Protein AF-A0A7R9Q0H5-F1 (afdb_monomer_lite)

InterPro domains:
  IPR011013 Galactose mutarotase-like domain superfamily [SSF74650] (75-200)

Sequence (212 aa):
MCCENEKCCFDKRAAPEQIQCFYGLVGSGDKNKMPHYTVKQVDKVTATLKPAIASMPRYLQKPDPKADPKDGPIIFPELDLQITYFKNEYFVIEIKPTKDNETEDYQIPTGLKKFDKNETIHSSSKPSDAEITLVSTTKANCKDCFMLSVKRRNGSQIIFNTGDFTPFLYSRGLIEITTLLPNEYIYGLGQSPSRSFKHNMSYPEVCQYLYT

pLDDT: mean 74.12, std 16.89, range [34.75, 95.0]

Organism: NCBI:txid1979941

Foldseek 3Di:
DVQVQFLWAADPPDDPQDDRTGFDFCPPVSNQRAWWWFWDAPDPFKIKTATPLSRGTPLANDDPVPDDLVNGWYAAGMKIWGWADLDLADIDIDIGHPDPVDDPDPDPPPPPCPVVVVRDRPPVDDDHQWDWDFFDPPNPPHRRTGWTWIFRVPPGHTAWTQDNTHHAGDTRVDGDTDTDGSDQFDADDDDDPDPDRGDDPPGPDDPDPPPD

Radius of gyration: 19.26 Å; chains: 1; bounding box: 41×46×52 Å

Structure (mmCIF, N/CA/C/O backbone):
data_AF-A0A7R9Q0H5-F1
#
_entry.id   AF-A0A7R9Q0H5-F1
#
loop_
_atom_site.group_PDB
_atom_site.id
_atom_site.type_symbol
_atom_site.label_atom_id
_atom_site.label_alt_id
_atom_site.label_comp_id
_atom_site.label_asym_id
_atom_site.label_entity_id
_atom_site.label_seq_id
_atom_site.pdbx_PDB_ins_code
_atom_site.Cartn_x
_atom_site.Cartn_y
_atom_site.Cartn_z
_atom_site.occupancy
_atom_site.B_iso_or_equiv
_atom_site.auth_seq_id
_atom_site.auth_comp_id
_atom_site.auth_asym_id
_atom_site.auth_atom_id
_atom_site.pdbx_PDB_model_num
ATOM 1 N N . MET A 1 1 ? 15.369 -5.324 -24.041 1.00 47.12 1 MET A N 1
ATOM 2 C CA . MET A 1 1 ? 15.030 -5.963 -22.748 1.00 47.12 1 MET A CA 1
ATOM 3 C C . MET A 1 1 ? 14.976 -4.891 -21.667 1.00 47.12 1 MET A C 1
ATOM 5 O O . MET A 1 1 ? 16.000 -4.580 -21.078 1.00 47.12 1 MET A O 1
ATOM 9 N N . CYS A 1 2 ? 13.810 -4.275 -21.447 1.00 59.94 2 CYS A N 1
ATOM 10 C CA . CYS A 1 2 ? 13.640 -3.261 -20.394 1.00 59.94 2 CYS A CA 1
ATOM 11 C C . CYS A 1 2 ? 13.422 -3.893 -19.006 1.00 59.94 2 CYS A C 1
ATOM 13 O O . CYS A 1 2 ? 13.811 -3.312 -18.005 1.00 59.94 2 CYS A O 1
ATOM 15 N N . CYS A 1 3 ? 12.879 -5.117 -18.952 1.00 69.69 3 CYS A N 1
ATOM 16 C CA . CYS A 1 3 ? 12.482 -5.773 -17.704 1.00 69.69 3 CYS A CA 1
ATOM 17 C C . CYS A 1 3 ? 13.648 -6.101 -16.754 1.00 69.69 3 CYS A C 1
ATOM 19 O O . CYS A 1 3 ? 13.636 -5.727 -15.584 1.00 69.69 3 CYS A O 1
ATOM 21 N N . GLU A 1 4 ? 14.690 -6.767 -17.259 1.00 62.38 4 GLU A N 1
ATOM 22 C CA . GLU A 1 4 ? 15.811 -7.228 -16.424 1.00 62.38 4 GLU A CA 1
ATOM 23 C C . GLU A 1 4 ? 16.653 -6.072 -15.856 1.00 62.38 4 GLU A C 1
ATOM 25 O O . GLU A 1 4 ? 17.309 -6.218 -14.824 1.00 62.38 4 GLU A O 1
ATOM 30 N N . ASN A 1 5 ? 16.605 -4.897 -16.493 1.00 62.91 5 ASN A N 1
ATOM 31 C CA . ASN A 1 5 ? 17.355 -3.718 -16.065 1.00 62.91 5 ASN A CA 1
ATOM 32 C C . ASN A 1 5 ? 16.747 -3.014 -14.842 1.00 62.91 5 ASN A C 1
ATOM 34 O O . ASN A 1 5 ? 17.473 -2.299 -14.149 1.00 62.91 5 ASN A O 1
ATOM 38 N N . GLU A 1 6 ? 15.469 -3.257 -14.536 1.00 67.62 6 GLU A N 1
ATOM 39 C CA . GLU A 1 6 ? 14.710 -2.533 -13.504 1.00 67.62 6 GLU A CA 1
ATOM 40 C C . GLU A 1 6 ? 14.445 -3.343 -12.233 1.00 67.62 6 GLU A C 1
ATOM 42 O O . GLU A 1 6 ? 13.561 -3.016 -11.448 1.00 67.62 6 GLU A O 1
ATOM 47 N N . LYS A 1 7 ? 15.240 -4.396 -12.003 1.00 70.38 7 LYS A N 1
ATOM 48 C CA . LYS A 1 7 ? 15.049 -5.355 -10.897 1.00 70.38 7 LYS A CA 1
ATOM 49 C C . LYS A 1 7 ? 13.696 -6.075 -10.939 1.00 70.38 7 LYS A C 1
ATOM 51 O O . LYS A 1 7 ? 13.283 -6.659 -9.944 1.00 70.38 7 LYS A O 1
ATOM 56 N N . CYS A 1 8 ? 13.051 -6.109 -12.099 1.00 76.44 8 CYS A N 1
ATOM 57 C CA . CYS A 1 8 ? 11.875 -6.929 -12.334 1.00 76.44 8 CYS A CA 1
ATOM 58 C C . CYS A 1 8 ? 12.271 -8.353 -12.758 1.00 76.44 8 CYS A C 1
ATOM 60 O O . CYS A 1 8 ? 13.385 -8.616 -13.224 1.00 76.44 8 CYS A O 1
ATOM 62 N N . CYS A 1 9 ? 11.337 -9.278 -12.585 1.00 78.50 9 CYS A N 1
ATOM 63 C CA . CYS A 1 9 ? 11.389 -10.640 -13.090 1.00 78.50 9 CYS A CA 1
ATOM 64 C C . CYS A 1 9 ? 10.694 -10.708 -14.454 1.00 78.50 9 CYS A C 1
ATOM 66 O O . CYS A 1 9 ? 9.676 -10.051 -14.665 1.00 78.50 9 CYS A O 1
ATOM 68 N N . PHE A 1 10 ? 11.240 -11.521 -15.362 1.00 82.94 10 PHE A N 1
ATOM 69 C CA . PHE A 1 10 ? 10.683 -11.749 -16.694 1.00 82.94 10 PHE A CA 1
ATOM 70 C C . PHE A 1 10 ? 10.222 -13.203 -16.842 1.00 82.94 10 PHE A C 1
ATOM 72 O O . PHE A 1 10 ? 11.039 -14.117 -16.703 1.00 82.94 10 PHE A O 1
ATOM 79 N N . ASP A 1 11 ? 8.941 -13.428 -17.145 1.00 83.69 11 ASP A N 1
ATOM 80 C CA . ASP A 1 11 ? 8.418 -14.761 -17.460 1.00 83.69 11 ASP A CA 1
ATOM 81 C C . ASP A 1 11 ? 8.341 -14.975 -18.973 1.00 83.69 11 ASP A C 1
ATOM 83 O O . ASP A 1 11 ? 7.460 -14.467 -19.663 1.00 83.69 11 ASP A O 1
ATOM 87 N N . LYS A 1 12 ? 9.267 -15.789 -19.488 1.00 84.81 12 LYS A N 1
ATOM 88 C CA . LYS A 1 12 ? 9.338 -16.166 -20.909 1.00 84.81 12 LYS A CA 1
ATOM 89 C C . LYS A 1 12 ? 8.178 -17.056 -21.367 1.00 84.81 12 LYS A C 1
ATOM 91 O O . LYS A 1 12 ? 8.028 -17.260 -22.568 1.00 84.81 12 LYS A O 1
ATOM 96 N N . ARG A 1 13 ? 7.420 -17.641 -20.435 1.00 87.88 13 ARG A N 1
ATOM 97 C CA . ARG A 1 13 ? 6.305 -18.558 -20.722 1.00 87.88 13 ARG A CA 1
ATOM 98 C C . ARG A 1 13 ? 4.947 -17.863 -20.684 1.00 87.88 13 ARG A C 1
ATOM 100 O O . ARG A 1 13 ? 3.962 -18.487 -21.065 1.00 87.88 13 ARG A O 1
ATOM 107 N N . ALA A 1 14 ? 4.895 -16.616 -20.217 1.00 83.75 14 ALA A N 1
ATOM 108 C CA . ALA A 1 14 ? 3.666 -15.845 -20.145 1.00 83.75 14 ALA A CA 1
ATOM 109 C C . ALA A 1 14 ? 3.125 -15.558 -21.554 1.00 83.75 14 ALA A C 1
ATOM 111 O O . ALA A 1 14 ? 3.862 -15.106 -22.441 1.00 83.75 14 ALA A O 1
ATOM 112 N N . ALA A 1 15 ? 1.833 -15.823 -21.748 1.00 84.62 15 ALA A N 1
ATOM 113 C CA . ALA A 1 15 ? 1.128 -15.514 -22.986 1.00 84.62 15 ALA A CA 1
ATOM 114 C C . ALA A 1 15 ? 1.110 -13.988 -23.249 1.00 84.62 15 ALA A C 1
ATOM 116 O O . ALA A 1 15 ? 1.315 -13.215 -22.310 1.00 84.62 15 ALA A O 1
ATOM 117 N N . PRO A 1 16 ? 0.887 -13.523 -24.494 1.00 79.31 16 PRO A N 1
ATOM 118 C CA . PRO A 1 16 ? 0.922 -12.092 -24.831 1.00 79.31 16 PRO A CA 1
ATOM 119 C C . PRO A 1 16 ? -0.011 -11.204 -23.991 1.00 79.31 16 PRO A C 1
ATOM 121 O O . PRO A 1 16 ? 0.298 -10.041 -23.748 1.00 79.31 16 PRO A O 1
ATOM 124 N N . GLU A 1 17 ? -1.142 -11.746 -23.547 1.00 77.50 17 GLU A N 1
ATOM 125 C CA . GLU A 1 17 ? -2.140 -11.087 -22.699 1.00 77.50 17 GLU A CA 1
ATOM 126 C C . GLU A 1 17 ? -1.798 -11.096 -21.199 1.00 77.50 17 GLU A C 1
ATOM 128 O O . GLU A 1 17 ? -2.471 -10.442 -20.401 1.00 77.50 17 GLU A O 1
ATOM 133 N N . GLN A 1 18 ? -0.769 -11.844 -20.799 1.00 81.44 18 GLN A N 1
ATOM 134 C CA . GLN A 1 18 ? -0.317 -11.947 -19.416 1.00 81.44 18 GLN A CA 1
ATOM 135 C C . GLN A 1 18 ? 0.827 -10.968 -19.139 1.00 81.44 18 GLN A C 1
ATOM 137 O O . GLN A 1 18 ? 1.610 -10.603 -20.015 1.00 81.44 18 GLN A O 1
ATOM 142 N N . ILE A 1 19 ? 0.960 -10.563 -17.876 1.00 81.25 19 ILE A N 1
ATOM 143 C CA . ILE A 1 19 ? 2.063 -9.707 -17.439 1.00 81.25 19 ILE A CA 1
ATOM 144 C C . ILE A 1 19 ? 3.371 -10.500 -17.537 1.00 81.25 19 ILE A C 1
ATOM 146 O O . ILE A 1 19 ? 3.642 -11.385 -16.731 1.00 81.25 19 ILE A O 1
ATOM 150 N N . GLN A 1 20 ? 4.203 -10.156 -18.520 1.00 84.31 20 GLN A N 1
ATOM 151 C CA . GLN A 1 20 ? 5.495 -10.815 -18.733 1.00 84.31 20 GLN A CA 1
ATOM 152 C C . GLN A 1 20 ? 6.606 -10.246 -17.842 1.00 84.31 20 GLN A C 1
ATOM 154 O O . GLN A 1 20 ? 7.589 -10.933 -17.577 1.00 84.31 20 GLN A O 1
ATOM 159 N N . CYS A 1 21 ? 6.474 -8.994 -17.392 1.00 83.31 21 CYS A N 1
ATOM 160 C CA . CYS A 1 21 ? 7.444 -8.313 -16.540 1.00 83.31 21 CYS A CA 1
ATOM 161 C C . CYS A 1 21 ? 6.786 -7.839 -15.244 1.00 83.31 21 CYS A C 1
ATOM 163 O O . CYS A 1 21 ? 5.851 -7.045 -15.294 1.00 83.31 21 CYS A O 1
ATOM 165 N N . PHE A 1 22 ? 7.274 -8.304 -14.098 1.00 80.88 22 PHE A N 1
ATOM 166 C CA . PHE A 1 22 ? 6.650 -8.054 -12.795 1.00 80.88 22 PHE A CA 1
ATOM 167 C C . PHE A 1 22 ? 7.699 -7.915 -11.688 1.00 80.88 22 PHE A C 1
ATOM 169 O O . PHE A 1 22 ? 8.840 -8.353 -11.835 1.00 80.88 22 PHE A O 1
ATOM 176 N N . TYR A 1 23 ? 7.327 -7.312 -10.560 1.00 78.75 23 TYR A N 1
ATOM 177 C CA . TYR A 1 23 ? 8.217 -7.209 -9.403 1.00 78.75 23 TYR A CA 1
ATOM 178 C C . TYR A 1 23 ? 8.546 -8.588 -8.821 1.00 78.75 23 TYR A C 1
ATOM 180 O O . TYR A 1 23 ? 7.670 -9.436 -8.665 1.00 78.75 23 TYR A O 1
ATOM 188 N N . GLY A 1 24 ? 9.814 -8.823 -8.477 1.00 69.12 24 GLY A N 1
ATOM 189 C CA . GLY A 1 24 ? 10.231 -10.099 -7.895 1.00 69.12 24 GLY A CA 1
ATOM 190 C C . GLY A 1 24 ? 9.654 -10.314 -6.494 1.00 69.12 24 GLY A C 1
ATOM 191 O O . GLY A 1 24 ? 9.769 -9.442 -5.637 1.00 69.12 24 GLY A O 1
ATOM 192 N N . LEU A 1 25 ? 9.074 -11.490 -6.237 1.00 63.47 25 LEU A N 1
ATOM 193 C CA . LEU A 1 25 ? 8.492 -11.833 -4.934 1.00 63.47 25 LEU A CA 1
ATOM 194 C C . LEU A 1 25 ? 9.593 -12.141 -3.898 1.00 63.47 25 LEU A C 1
ATOM 196 O O . LEU A 1 25 ? 10.560 -12.859 -4.173 1.00 63.47 25 LEU A O 1
ATOM 200 N N . VAL A 1 26 ? 9.431 -11.641 -2.670 1.00 51.47 26 VAL A N 1
ATOM 201 C CA . VAL A 1 26 ? 10.357 -11.889 -1.552 1.00 51.47 26 VAL A CA 1
ATOM 202 C C . VAL A 1 26 ? 10.308 -13.367 -1.135 1.00 51.47 26 VAL A C 1
ATOM 204 O O . VAL A 1 26 ? 9.350 -13.801 -0.516 1.00 51.47 26 VAL A O 1
ATOM 207 N N . GLY A 1 27 ? 11.349 -14.153 -1.428 1.00 51.94 27 GLY A N 1
ATOM 208 C CA . GLY A 1 27 ? 11.453 -15.555 -0.974 1.00 51.94 27 GLY A CA 1
ATOM 209 C C . GLY A 1 27 ? 11.862 -16.565 -2.048 1.00 51.94 27 GLY A C 1
ATOM 210 O O . GLY A 1 27 ? 12.319 -17.651 -1.709 1.00 51.94 27 GLY A O 1
ATOM 211 N N . SER A 1 28 ? 11.825 -16.189 -3.329 1.00 51.16 28 SER A N 1
ATOM 212 C CA . SER A 1 28 ? 12.200 -17.052 -4.467 1.00 51.16 28 SER A CA 1
ATOM 213 C C . SER A 1 28 ? 13.722 -17.284 -4.631 1.00 51.16 28 SER A C 1
ATOM 215 O O . SER A 1 28 ? 14.194 -17.574 -5.726 1.00 51.16 28 SER A O 1
ATOM 217 N N . GLY A 1 29 ? 14.540 -17.081 -3.591 1.00 49.47 29 GLY A N 1
ATOM 218 C CA . GLY A 1 29 ? 16.012 -17.096 -3.698 1.00 49.47 29 GLY A CA 1
ATOM 219 C C . GLY A 1 29 ? 16.617 -15.858 -4.387 1.00 49.47 29 GLY A C 1
ATOM 220 O O . GLY A 1 29 ? 17.783 -15.543 -4.164 1.00 49.47 29 GLY A O 1
ATOM 221 N N . ASP A 1 30 ? 15.802 -15.087 -5.107 1.00 53.00 30 ASP A N 1
ATOM 222 C CA . ASP A 1 30 ? 16.124 -13.796 -5.719 1.00 53.00 30 ASP A CA 1
ATOM 223 C C . ASP A 1 30 ? 15.932 -12.648 -4.703 1.00 53.00 30 ASP A C 1
ATOM 225 O O . ASP A 1 30 ? 15.059 -11.788 -4.802 1.00 53.00 30 ASP A O 1
ATOM 229 N N . LYS A 1 31 ? 16.736 -12.686 -3.635 1.00 47.56 31 LYS A N 1
ATOM 230 C CA . LYS A 1 31 ? 16.540 -11.958 -2.363 1.00 47.56 31 LYS A CA 1
ATOM 231 C C . LYS A 1 31 ? 16.590 -10.414 -2.428 1.00 47.56 31 LYS A C 1
ATOM 233 O O . LYS A 1 31 ? 16.460 -9.786 -1.385 1.00 47.56 31 LYS A O 1
ATOM 238 N N . ASN A 1 32 ? 16.752 -9.796 -3.602 1.00 51.75 32 ASN A N 1
ATOM 239 C CA . ASN A 1 32 ? 17.161 -8.384 -3.739 1.00 51.75 32 ASN A CA 1
ATOM 240 C C . ASN A 1 32 ? 16.251 -7.478 -4.597 1.00 51.75 32 ASN A C 1
ATOM 242 O O . ASN A 1 32 ? 16.693 -6.406 -5.011 1.00 51.75 32 ASN A O 1
ATOM 246 N N . LYS A 1 33 ? 15.017 -7.882 -4.923 1.00 61.00 33 LYS A N 1
ATOM 247 C CA . LYS A 1 33 ? 14.348 -7.336 -6.123 1.00 61.00 33 LYS A CA 1
ATOM 248 C C . LYS A 1 33 ? 12.992 -6.646 -5.942 1.00 61.00 33 LYS A C 1
ATOM 250 O O . LYS A 1 33 ? 12.527 -6.050 -6.905 1.00 61.00 33 LYS A O 1
ATOM 255 N N . MET A 1 34 ? 12.374 -6.656 -4.757 1.00 75.19 34 MET A N 1
ATOM 256 C CA . MET A 1 34 ? 11.130 -5.898 -4.559 1.00 75.19 34 MET A CA 1
ATOM 257 C C . MET A 1 34 ? 11.399 -4.522 -3.940 1.00 75.19 34 MET A C 1
ATOM 259 O O . MET A 1 34 ? 11.956 -4.466 -2.834 1.00 75.19 34 MET A O 1
ATOM 263 N N . PRO A 1 35 ? 10.969 -3.429 -4.594 1.00 82.44 35 PRO A N 1
ATOM 264 C CA . PRO A 1 35 ? 10.956 -2.104 -3.994 1.00 82.44 35 PRO A CA 1
ATOM 265 C C . PRO A 1 35 ? 10.143 -2.122 -2.702 1.00 82.44 35 PRO A C 1
ATOM 267 O O . PRO A 1 35 ? 9.008 -2.603 -2.677 1.00 82.44 35 PRO A O 1
ATOM 270 N N . HIS A 1 36 ? 10.729 -1.633 -1.615 1.00 85.69 36 HIS A N 1
ATOM 271 C CA . HIS A 1 36 ? 10.047 -1.600 -0.329 1.00 85.69 36 HIS A CA 1
ATOM 272 C C . HIS A 1 36 ? 10.461 -0.402 0.515 1.00 85.69 36 HIS A C 1
ATOM 274 O O . HIS A 1 36 ? 11.528 0.193 0.342 1.00 85.69 36 HIS A O 1
ATOM 280 N N . TYR A 1 37 ? 9.596 -0.096 1.473 1.00 90.62 37 TYR A N 1
ATOM 281 C CA . TYR A 1 37 ? 9.845 0.870 2.526 1.00 90.62 37 TYR A CA 1
ATOM 282 C C . TYR A 1 37 ? 10.022 0.125 3.844 1.00 90.62 37 TYR A C 1
ATOM 284 O O . TYR A 1 37 ? 9.409 -0.923 4.045 1.00 90.62 37 TYR A O 1
ATOM 292 N N . THR A 1 38 ? 10.846 0.653 4.739 1.00 90.19 38 THR A N 1
ATOM 293 C CA . THR A 1 38 ? 10.888 0.237 6.140 1.00 90.19 38 THR A CA 1
ATOM 294 C C . THR A 1 38 ? 10.025 1.164 6.982 1.00 90.19 38 THR A C 1
ATOM 296 O O . THR A 1 38 ? 9.891 2.350 6.676 1.00 90.19 38 THR A O 1
ATOM 299 N N . VAL A 1 39 ? 9.421 0.619 8.032 1.00 91.88 39 VAL A N 1
ATOM 300 C CA . VAL A 1 39 ? 8.499 1.317 8.927 1.00 91.88 39 VAL A CA 1
ATOM 301 C C . VAL A 1 39 ? 9.174 1.540 10.261 1.00 91.88 39 VAL A C 1
ATOM 303 O O . VAL A 1 39 ? 9.601 0.598 10.925 1.00 91.88 39 VAL A O 1
ATOM 306 N N . LYS A 1 40 ? 9.197 2.793 10.696 1.00 92.69 40 LYS A N 1
ATOM 307 C CA . LYS A 1 40 ? 9.467 3.154 12.081 1.00 92.69 40 LYS A CA 1
ATOM 308 C C . LYS A 1 40 ? 8.172 3.668 12.692 1.00 92.69 40 LYS A C 1
ATOM 310 O O . LYS A 1 40 ? 7.809 4.826 12.503 1.00 92.69 40 LYS A O 1
ATOM 315 N N . GLN A 1 41 ? 7.462 2.792 13.392 1.00 85.31 41 GLN A N 1
ATOM 316 C CA . GLN A 1 41 ? 6.228 3.165 14.072 1.00 85.31 41 GLN A CA 1
ATOM 317 C C . GLN A 1 41 ? 6.550 4.068 15.270 1.00 85.31 41 GLN A C 1
ATOM 319 O O . GLN A 1 41 ? 7.404 3.730 16.091 1.00 85.31 41 GLN A O 1
ATOM 324 N N . VAL A 1 42 ? 5.904 5.232 15.333 1.00 83.62 42 VAL A N 1
ATOM 325 C CA . VAL A 1 42 ? 6.116 6.230 16.392 1.00 83.62 42 VAL A CA 1
ATOM 326 C C . VAL A 1 42 ? 5.090 6.020 17.502 1.00 83.62 42 VAL A C 1
ATOM 328 O O . VAL A 1 42 ? 5.455 5.954 18.674 1.00 83.62 42 VAL A O 1
ATOM 331 N N . ASP A 1 43 ? 3.825 5.820 17.132 1.00 86.44 43 ASP A N 1
ATOM 332 C CA . ASP A 1 43 ? 2.744 5.443 18.042 1.00 86.44 43 ASP A CA 1
ATOM 333 C C . ASP A 1 43 ? 1.698 4.551 17.330 1.00 86.44 43 ASP A C 1
ATOM 335 O O . ASP A 1 43 ? 1.946 3.983 16.266 1.00 86.44 43 ASP A O 1
ATOM 339 N N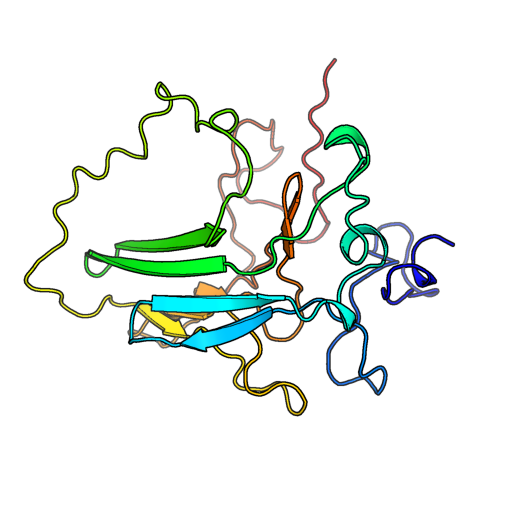 . LYS A 1 44 ? 0.511 4.366 17.922 1.00 84.38 44 LYS A N 1
ATOM 340 C CA . LYS A 1 44 ? -0.548 3.511 17.350 1.00 84.38 44 LYS A CA 1
ATOM 341 C C . LYS A 1 44 ? -1.149 4.039 16.040 1.00 84.38 44 LYS A C 1
ATOM 343 O O . LYS A 1 44 ? -1.827 3.279 15.352 1.00 84.38 44 LYS A O 1
ATOM 348 N N . VAL A 1 45 ? -0.962 5.316 15.732 1.00 88.12 45 VAL A N 1
ATOM 349 C CA . VAL A 1 45 ? -1.584 6.025 14.610 1.00 88.12 45 VAL A CA 1
ATOM 350 C C . VAL A 1 45 ? -0.582 6.777 13.734 1.00 88.12 45 VAL A C 1
ATOM 352 O O . VAL A 1 45 ? -0.970 7.251 12.672 1.00 88.12 45 VAL A O 1
ATOM 355 N N . THR A 1 46 ? 0.690 6.86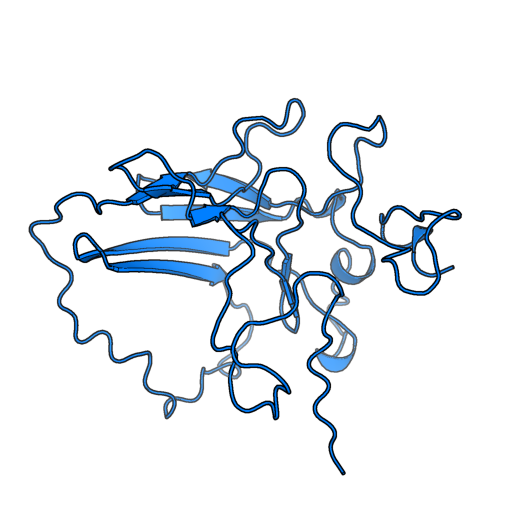0 14.117 1.00 91.69 46 THR A N 1
ATOM 356 C CA . THR A 1 46 ? 1.743 7.518 13.338 1.00 91.69 46 THR A CA 1
ATOM 357 C C . THR A 1 46 ? 2.933 6.600 13.072 1.00 91.69 46 THR A C 1
ATOM 359 O O . THR A 1 46 ? 3.367 5.814 13.923 1.00 91.69 46 THR A O 1
ATOM 362 N N . ALA A 1 47 ? 3.486 6.699 11.864 1.00 94.69 47 ALA A N 1
ATOM 363 C CA . ALA A 1 47 ? 4.698 5.997 11.469 1.00 94.69 47 ALA A CA 1
ATOM 364 C C . ALA A 1 47 ? 5.502 6.803 10.447 1.00 94.69 47 ALA A C 1
ATOM 366 O O . ALA A 1 47 ? 4.945 7.560 9.657 1.00 94.69 47 ALA A O 1
ATOM 367 N N . THR A 1 48 ? 6.811 6.581 10.427 1.00 95.00 48 THR A N 1
ATOM 368 C CA . THR A 1 48 ? 7.708 7.106 9.396 1.00 95.00 48 THR A CA 1
ATOM 369 C C . THR A 1 48 ? 8.108 5.976 8.455 1.00 95.00 48 THR A C 1
ATOM 371 O O . THR A 1 48 ? 8.499 4.898 8.914 1.00 95.00 48 THR A O 1
ATOM 374 N N . LEU A 1 49 ? 8.041 6.219 7.148 1.00 94.19 49 LEU A N 1
ATOM 375 C CA . LEU A 1 49 ? 8.448 5.276 6.109 1.00 94.19 49 LEU A CA 1
ATOM 376 C C . LEU A 1 49 ? 9.755 5.732 5.460 1.00 94.19 49 LEU A C 1
ATOM 378 O O . LEU A 1 49 ? 9.889 6.898 5.082 1.00 94.19 49 LEU A O 1
ATOM 382 N N . LYS A 1 50 ? 10.705 4.810 5.279 1.00 92.38 50 LYS A N 1
ATOM 383 C CA . LYS A 1 50 ? 11.962 5.073 4.559 1.00 92.38 50 LYS A CA 1
ATOM 384 C C . LYS A 1 50 ? 12.134 4.121 3.387 1.00 92.38 50 LYS A C 1
ATOM 386 O O . LYS A 1 50 ? 12.058 2.912 3.597 1.00 92.38 50 LYS A O 1
ATOM 391 N N . PRO A 1 51 ? 12.389 4.616 2.168 1.00 90.25 51 PRO A N 1
ATOM 392 C CA . PRO A 1 51 ? 12.638 3.742 1.038 1.00 90.25 51 PRO A CA 1
ATOM 393 C C . PRO A 1 51 ? 13.960 2.997 1.228 1.00 90.25 51 PRO A C 1
ATOM 395 O O . PRO A 1 51 ? 15.004 3.595 1.506 1.00 90.25 51 PRO A O 1
ATOM 398 N N . ALA A 1 52 ? 13.957 1.690 0.995 1.00 87.62 52 ALA A N 1
ATOM 399 C CA . ALA A 1 52 ? 15.196 0.954 0.803 1.00 87.62 52 ALA A CA 1
ATOM 400 C C . ALA A 1 52 ? 15.723 1.257 -0.608 1.00 87.62 52 ALA A C 1
ATOM 402 O O . ALA A 1 52 ? 15.424 0.524 -1.551 1.00 87.62 52 ALA A O 1
ATOM 403 N N . ILE A 1 53 ? 16.492 2.342 -0.771 1.00 84.19 53 ILE A N 1
ATOM 404 C CA . ILE A 1 53 ? 16.969 2.842 -2.080 1.00 84.19 53 ILE A CA 1
ATOM 405 C C . ILE A 1 53 ? 17.617 1.731 -2.917 1.00 84.19 53 ILE A C 1
ATOM 407 O O . ILE A 1 53 ? 17.303 1.567 -4.093 1.00 84.19 53 ILE A O 1
ATOM 411 N N . ALA A 1 54 ? 18.441 0.885 -2.296 1.00 81.56 54 ALA A N 1
ATOM 412 C CA . ALA A 1 54 ? 19.093 -0.240 -2.965 1.00 81.56 54 ALA A CA 1
ATOM 413 C C . ALA A 1 54 ? 18.124 -1.316 -3.497 1.00 81.56 54 ALA A C 1
ATOM 415 O O . ALA A 1 54 ? 18.547 -2.160 -4.281 1.00 81.56 54 ALA A O 1
ATOM 416 N N . SER A 1 55 ? 16.843 -1.300 -3.121 1.00 80.88 55 SER A N 1
ATOM 417 C CA . SER A 1 55 ? 15.794 -2.191 -3.644 1.00 80.88 55 SER A CA 1
ATOM 418 C C . SER A 1 55 ? 14.955 -1.563 -4.762 1.00 80.88 55 SER A C 1
ATOM 420 O O . SER A 1 55 ? 14.324 -2.290 -5.521 1.00 80.88 55 SER A O 1
ATOM 422 N N . MET A 1 56 ? 14.981 -0.234 -4.904 1.00 82.19 56 MET A N 1
ATOM 423 C CA . MET A 1 56 ? 14.174 0.495 -5.888 1.00 82.19 56 MET A CA 1
ATOM 424 C C . MET A 1 56 ? 14.617 0.178 -7.326 1.00 82.19 56 MET A C 1
ATOM 426 O O . MET A 1 56 ? 15.773 -0.211 -7.520 1.00 82.19 56 MET A O 1
ATOM 430 N N . PRO A 1 57 ? 13.763 0.362 -8.348 1.00 79.19 57 PRO A N 1
ATOM 431 C CA . PRO A 1 57 ? 14.164 0.332 -9.757 1.00 79.19 57 PRO A CA 1
ATOM 432 C C . PRO A 1 57 ? 15.245 1.379 -10.057 1.00 79.19 57 PRO A C 1
ATOM 434 O O . PRO A 1 57 ? 15.437 2.325 -9.288 1.00 79.19 57 PRO A O 1
ATOM 437 N N . ARG A 1 58 ? 16.018 1.215 -11.133 1.00 76.25 58 ARG A N 1
ATOM 438 C CA . ARG A 1 58 ? 17.136 2.126 -11.447 1.00 76.25 58 ARG A CA 1
ATOM 439 C C . ARG A 1 58 ? 16.647 3.538 -11.734 1.00 76.25 58 ARG A C 1
ATOM 441 O O . ARG A 1 58 ? 17.282 4.475 -11.253 1.00 76.25 58 ARG A O 1
ATOM 448 N N . TYR A 1 59 ? 15.509 3.673 -12.414 1.00 75.25 59 TYR A N 1
ATOM 449 C CA . TYR A 1 59 ? 14.895 4.976 -12.685 1.00 75.25 59 TYR A CA 1
ATOM 450 C C . TYR A 1 59 ? 14.455 5.728 -11.413 1.00 75.25 59 TYR A C 1
ATOM 452 O O . TYR A 1 59 ? 14.283 6.935 -11.469 1.00 75.25 59 TYR A O 1
ATOM 460 N N . LEU A 1 60 ? 14.338 5.051 -10.259 1.00 77.69 60 LEU A N 1
ATOM 461 C CA . LEU A 1 60 ? 14.029 5.666 -8.955 1.00 77.69 60 LEU A CA 1
ATOM 462 C C . LEU A 1 60 ? 15.247 5.803 -8.022 1.00 77.69 60 LEU A C 1
ATOM 464 O O . LEU A 1 60 ? 15.164 6.477 -6.999 1.00 77.69 60 LEU A O 1
ATOM 468 N N . GLN A 1 61 ? 16.376 5.153 -8.330 1.00 73.06 61 GLN A N 1
ATOM 469 C CA . GLN A 1 61 ? 17.578 5.147 -7.476 1.00 73.06 61 GLN A CA 1
ATOM 470 C C . GLN A 1 61 ? 18.450 6.396 -7.620 1.00 73.06 61 GLN A C 1
ATOM 472 O O . GLN A 1 61 ? 19.217 6.709 -6.710 1.00 73.06 61 GLN A O 1
ATOM 477 N N . LYS A 1 62 ? 18.390 7.069 -8.771 1.00 62.28 62 LYS A N 1
ATOM 478 C CA . LYS A 1 62 ? 19.187 8.259 -9.066 1.00 62.28 62 LYS A CA 1
ATOM 479 C C . LYS A 1 62 ? 18.253 9.411 -9.419 1.00 62.28 62 LYS A C 1
ATOM 481 O O . LYS A 1 62 ? 17.920 9.551 -10.591 1.00 62.28 62 LYS A O 1
ATOM 486 N N . PRO A 1 63 ? 17.847 10.241 -8.446 1.00 55.31 63 PRO A N 1
ATOM 487 C CA . PRO A 1 63 ? 17.357 11.560 -8.790 1.00 55.31 63 PRO A CA 1
ATOM 488 C C . PRO A 1 63 ? 18.544 12.307 -9.394 1.00 55.31 63 PRO A C 1
ATOM 490 O O . PRO A 1 63 ? 19.503 12.614 -8.685 1.00 55.31 63 PRO A O 1
ATOM 493 N N . ASP A 1 64 ? 18.552 12.519 -10.708 1.00 51.91 64 ASP A N 1
ATOM 494 C CA . ASP A 1 64 ? 19.432 13.541 -11.261 1.00 51.91 64 ASP A CA 1
ATOM 495 C C . ASP A 1 64 ? 18.972 14.869 -10.634 1.00 51.91 64 ASP A C 1
ATOM 497 O O . ASP A 1 64 ? 17.820 15.255 -10.821 1.00 51.91 64 ASP A O 1
ATOM 501 N N . PRO A 1 65 ? 19.811 15.567 -9.847 1.00 49.66 65 PRO A N 1
ATOM 502 C CA . PRO A 1 65 ? 19.420 16.822 -9.206 1.00 49.66 65 PRO A CA 1
ATOM 503 C C . PRO A 1 65 ? 19.064 17.927 -10.210 1.00 49.66 65 PRO A C 1
ATOM 505 O O . PRO A 1 65 ? 18.584 18.983 -9.803 1.00 49.66 65 PRO A O 1
ATOM 508 N N . LYS A 1 66 ? 19.368 17.714 -11.497 1.00 50.25 66 LYS A N 1
ATOM 509 C CA . LYS A 1 66 ? 19.071 18.605 -12.620 1.00 50.25 66 LYS A CA 1
ATOM 510 C C . LYS A 1 66 ? 18.005 18.050 -13.567 1.00 50.25 66 LYS A C 1
ATOM 512 O O . LYS A 1 66 ? 17.690 18.743 -14.531 1.00 50.25 66 LYS A O 1
ATOM 517 N N . ALA A 1 67 ? 17.492 16.839 -13.329 1.00 52.62 67 ALA A N 1
ATOM 518 C CA . ALA A 1 67 ? 16.384 16.307 -14.113 1.00 52.62 67 ALA A CA 1
ATOM 519 C C . ALA A 1 67 ? 15.160 17.204 -13.913 1.00 52.62 67 ALA A C 1
ATOM 521 O O . ALA A 1 67 ? 14.738 17.453 -12.780 1.00 52.62 67 ALA A O 1
ATOM 522 N N . ASP A 1 68 ? 14.599 17.687 -15.018 1.00 55.53 68 ASP A N 1
ATOM 523 C CA . ASP A 1 68 ? 13.251 18.246 -15.041 1.00 55.53 68 ASP A CA 1
ATOM 524 C C . ASP A 1 68 ? 12.314 17.154 -14.472 1.00 55.53 68 ASP A C 1
ATOM 526 O O . ASP A 1 68 ? 12.509 15.976 -14.767 1.00 55.53 68 ASP A O 1
ATOM 530 N N . PRO A 1 69 ? 11.292 17.462 -13.656 1.00 52.78 69 PRO A N 1
ATOM 531 C CA . PRO A 1 69 ? 10.248 16.498 -13.290 1.00 52.78 69 PRO A CA 1
ATOM 532 C C . PRO A 1 69 ? 9.627 15.744 -14.486 1.00 52.78 69 PRO A C 1
ATOM 534 O O . PRO A 1 69 ? 9.029 14.683 -14.303 1.00 52.78 69 PRO A O 1
ATOM 537 N N . LYS A 1 70 ? 9.777 16.266 -15.712 1.00 57.16 70 LYS A N 1
ATOM 538 C CA . LYS A 1 70 ? 9.467 15.575 -16.978 1.00 57.16 70 LYS A CA 1
ATOM 539 C C . LYS A 1 70 ? 10.401 14.407 -17.318 1.00 57.16 70 LYS A C 1
ATOM 541 O O . LYS A 1 70 ? 10.006 13.544 -18.097 1.00 57.16 70 LYS A O 1
ATOM 546 N N . ASP A 1 71 ? 11.605 14.368 -16.761 1.00 58.44 71 ASP A N 1
ATOM 547 C CA . ASP A 1 71 ? 12.653 13.386 -17.061 1.00 58.44 71 ASP A CA 1
ATOM 548 C C . ASP A 1 71 ? 12.508 12.086 -16.248 1.00 58.44 71 ASP A C 1
ATOM 550 O O . ASP A 1 71 ? 13.160 11.086 -16.557 1.00 58.44 71 ASP A O 1
ATOM 554 N N . GLY A 1 72 ? 11.633 12.056 -15.234 1.00 65.69 72 GLY A N 1
ATOM 555 C CA . GLY A 1 72 ? 11.270 10.829 -14.524 1.00 65.69 72 GLY A CA 1
ATOM 556 C C . GLY A 1 72 ? 10.892 11.025 -13.053 1.00 65.69 72 GLY A C 1
ATOM 557 O O . GLY A 1 72 ? 11.040 12.112 -12.494 1.00 65.69 72 GLY A O 1
ATOM 558 N N . PRO A 1 73 ? 10.383 9.966 -12.400 1.00 77.69 73 PRO A N 1
ATOM 559 C CA . PRO A 1 73 ? 9.918 10.060 -11.027 1.00 77.69 73 PRO A CA 1
ATOM 560 C C . PRO A 1 73 ? 11.064 10.176 -10.011 1.00 77.69 73 PRO A C 1
ATOM 562 O O . PRO A 1 73 ? 12.075 9.480 -10.104 1.00 77.69 73 PRO A O 1
ATOM 565 N N . ILE A 1 74 ? 10.881 11.017 -8.988 1.00 78.19 74 ILE A N 1
ATOM 566 C CA . ILE A 1 74 ? 11.890 11.291 -7.945 1.00 78.19 74 ILE A CA 1
ATOM 567 C C . ILE A 1 74 ? 11.412 10.756 -6.595 1.00 78.19 74 ILE A C 1
ATOM 569 O O . ILE A 1 74 ? 10.402 11.216 -6.060 1.00 78.19 74 ILE A O 1
ATOM 573 N N . ILE A 1 75 ? 12.127 9.784 -6.022 1.00 83.81 75 ILE A N 1
ATOM 574 C CA . ILE A 1 75 ? 11.744 9.184 -4.738 1.00 83.81 75 ILE A CA 1
ATOM 575 C C . ILE A 1 75 ? 11.979 10.143 -3.566 1.00 83.81 75 ILE A C 1
ATOM 577 O O . ILE A 1 75 ? 13.039 10.758 -3.446 1.00 83.81 75 ILE A O 1
ATOM 581 N N . PHE A 1 76 ? 11.001 10.242 -2.664 1.00 85.94 76 PHE A N 1
ATOM 582 C CA . PHE A 1 76 ? 11.166 11.016 -1.436 1.00 85.94 76 PHE A CA 1
ATOM 583 C C . PHE A 1 76 ? 12.010 10.237 -0.419 1.00 85.94 76 PHE A C 1
ATOM 585 O O . PHE A 1 76 ? 11.797 9.034 -0.247 1.00 85.94 76 PHE A O 1
ATOM 592 N N . PRO A 1 77 ? 12.944 10.896 0.292 1.00 86.56 77 PRO A N 1
ATOM 593 C CA . PRO A 1 77 ? 13.848 10.220 1.224 1.00 86.56 77 PRO A CA 1
ATOM 594 C C . PRO A 1 77 ? 13.140 9.692 2.477 1.00 86.56 77 PRO A C 1
ATOM 596 O O . PRO A 1 77 ? 13.664 8.809 3.156 1.00 86.56 77 PRO A O 1
ATOM 599 N N . GLU A 1 78 ? 11.977 10.248 2.810 1.00 90.06 78 GLU A N 1
ATOM 600 C CA . GLU A 1 78 ? 11.214 9.911 4.005 1.00 90.06 78 GLU A CA 1
ATOM 601 C C . GLU A 1 78 ? 9.750 10.340 3.824 1.00 90.06 78 GLU A C 1
ATOM 603 O O . GLU A 1 78 ? 9.474 11.388 3.230 1.00 90.06 78 GLU A O 1
ATOM 608 N N . LEU A 1 79 ? 8.818 9.532 4.335 1.00 92.75 79 LEU A N 1
ATOM 609 C CA . LEU A 1 79 ? 7.382 9.819 4.333 1.00 92.75 79 LEU A CA 1
ATOM 610 C C . LEU A 1 79 ? 6.811 9.719 5.752 1.00 92.75 79 LEU A C 1
ATOM 612 O O . LEU A 1 79 ? 7.192 8.828 6.512 1.00 92.75 79 LEU A O 1
ATOM 616 N N . ASP A 1 80 ? 5.842 10.572 6.059 1.00 93.00 80 ASP A N 1
ATOM 617 C CA . ASP A 1 80 ? 4.974 10.476 7.225 1.00 93.00 80 ASP A CA 1
ATOM 618 C C . ASP A 1 80 ? 3.699 9.722 6.857 1.00 93.00 80 ASP A C 1
ATOM 620 O O . ASP A 1 80 ? 3.058 10.021 5.849 1.00 93.00 80 ASP A O 1
ATOM 624 N N . LEU A 1 81 ? 3.316 8.770 7.705 1.00 94.50 81 LEU A N 1
ATOM 625 C CA . LEU A 1 81 ? 2.041 8.069 7.667 1.00 94.50 81 LEU A CA 1
ATOM 626 C C . LEU A 1 81 ? 1.237 8.420 8.919 1.00 94.50 81 LEU A C 1
ATOM 628 O O . LEU A 1 81 ? 1.716 8.246 10.042 1.00 94.50 81 LEU A O 1
ATOM 632 N N . GLN A 1 82 ? -0.006 8.856 8.724 1.00 91.88 82 GLN A N 1
ATOM 633 C CA . GLN A 1 82 ? -0.948 9.170 9.794 1.00 91.88 82 GLN A CA 1
ATOM 634 C C . GLN A 1 82 ? -2.283 8.451 9.586 1.00 91.88 82 GLN A C 1
ATOM 636 O O . GLN A 1 82 ? -2.906 8.551 8.532 1.00 91.88 82 GLN A O 1
ATOM 641 N N . ILE A 1 83 ? -2.757 7.779 10.630 1.00 90.94 83 ILE A N 1
ATOM 642 C CA . ILE A 1 83 ? -4.073 7.153 10.708 1.00 90.94 83 ILE A CA 1
ATOM 643 C C . ILE A 1 83 ? -4.988 8.067 11.522 1.00 90.94 83 ILE A C 1
ATOM 645 O O . ILE A 1 83 ? -4.696 8.401 12.667 1.00 90.94 83 ILE A O 1
ATOM 649 N N . THR A 1 84 ? -6.122 8.454 10.952 1.00 86.69 84 THR A N 1
ATOM 650 C CA . THR A 1 84 ? -7.155 9.227 11.650 1.00 86.69 84 THR A CA 1
ATOM 651 C C . THR A 1 84 ? -8.451 8.434 11.665 1.00 86.69 84 THR A C 1
ATOM 653 O O . THR A 1 84 ? -9.002 8.129 10.610 1.00 86.69 84 THR A O 1
ATOM 656 N N . TYR A 1 85 ? -8.946 8.109 12.857 1.00 85.25 85 TYR A N 1
ATOM 657 C CA . TYR A 1 85 ? -10.253 7.482 13.043 1.00 85.25 85 TYR A CA 1
ATOM 658 C C . TYR A 1 85 ? -11.301 8.570 13.283 1.00 85.25 85 TYR A C 1
ATOM 660 O O . TYR A 1 85 ? -11.208 9.307 14.264 1.00 85.25 85 TYR A O 1
ATOM 668 N N . PHE A 1 86 ? -12.285 8.673 12.392 1.00 80.94 86 PHE A N 1
ATOM 669 C CA . PHE A 1 86 ? -13.382 9.635 12.515 1.00 80.94 86 PHE A CA 1
ATOM 670 C C . PHE A 1 86 ? -14.606 8.989 13.173 1.00 80.94 86 PHE A C 1
ATOM 672 O O . PHE A 1 86 ? -15.189 9.561 14.092 1.00 80.94 86 PHE A O 1
ATOM 679 N N . LYS A 1 87 ? -14.964 7.772 12.739 1.00 80.94 87 LYS A N 1
ATOM 680 C CA . LYS A 1 87 ? -16.079 6.952 13.252 1.00 80.94 87 LYS A CA 1
ATOM 681 C C . LYS A 1 87 ? -15.666 5.479 13.308 1.00 80.94 87 LYS A C 1
ATOM 683 O O . LYS A 1 87 ? -14.583 5.118 12.846 1.00 80.94 87 LYS A O 1
ATOM 688 N N . ASN A 1 88 ? -16.534 4.612 13.832 1.00 82.88 88 ASN A N 1
ATOM 689 C CA . ASN A 1 88 ? -16.262 3.173 13.880 1.00 82.88 88 ASN A CA 1
ATOM 690 C C . ASN A 1 88 ? -16.019 2.589 12.477 1.00 82.88 88 ASN A C 1
ATOM 692 O O . ASN A 1 88 ? -15.140 1.744 12.295 1.00 82.88 88 ASN A O 1
ATOM 696 N N . GLU A 1 89 ? -16.740 3.102 11.486 1.00 83.50 89 GLU A N 1
ATOM 697 C CA . GLU A 1 89 ? -16.765 2.635 10.100 1.00 83.50 89 GLU A CA 1
ATOM 698 C C . GLU A 1 89 ? -16.001 3.557 9.135 1.00 83.50 89 GLU A C 1
ATOM 700 O O . GLU A 1 89 ? -15.983 3.300 7.933 1.00 83.50 89 GLU A O 1
ATOM 705 N N . TYR A 1 90 ? -15.376 4.630 9.635 1.00 85.19 90 TYR A N 1
ATOM 706 C CA . TYR A 1 90 ? -14.683 5.612 8.800 1.00 85.19 90 TYR A CA 1
ATOM 707 C C . TYR A 1 90 ? -13.346 6.042 9.402 1.00 85.19 90 TYR A C 1
ATOM 709 O O . TYR A 1 90 ? -13.267 6.616 10.493 1.00 85.19 90 TYR A O 1
ATOM 717 N N . PHE A 1 91 ? -12.284 5.782 8.647 1.00 88.00 91 PHE A N 1
ATOM 718 C CA . PHE A 1 91 ? -10.923 6.190 8.952 1.00 88.00 91 PHE A CA 1
ATOM 719 C C . PHE A 1 91 ? -10.217 6.648 7.676 1.00 88.00 91 PHE A C 1
ATOM 721 O O . PHE A 1 91 ? -10.615 6.301 6.564 1.00 88.00 91 PHE A O 1
ATOM 728 N N . VAL A 1 92 ? -9.144 7.409 7.852 1.00 89.06 92 VAL A N 1
ATOM 729 C CA . VAL A 1 92 ? -8.268 7.870 6.774 1.00 89.06 92 VAL A CA 1
ATOM 730 C C . VAL A 1 92 ? -6.836 7.497 7.117 1.00 89.06 92 VAL A C 1
ATOM 732 O O . VAL A 1 92 ? -6.405 7.670 8.255 1.00 89.06 92 VAL A O 1
ATOM 735 N N . ILE A 1 93 ? -6.104 7.004 6.121 1.00 92.00 93 ILE A N 1
ATOM 736 C CA . ILE A 1 93 ? -4.656 6.819 6.184 1.00 92.00 93 ILE A CA 1
ATOM 737 C C . ILE A 1 93 ? -4.049 7.815 5.201 1.00 92.00 93 ILE A C 1
ATOM 739 O O . ILE A 1 93 ? -4.281 7.721 3.998 1.00 92.00 93 ILE A O 1
ATOM 743 N N . GLU A 1 94 ? -3.321 8.795 5.721 1.00 92.31 94 GLU A N 1
ATOM 744 C CA . GLU A 1 94 ? -2.626 9.815 4.938 1.00 92.31 94 GLU A CA 1
ATOM 745 C C . GLU A 1 94 ? -1.137 9.456 4.898 1.00 92.31 94 GLU A C 1
ATOM 747 O O . GLU A 1 94 ? -0.542 9.223 5.949 1.00 92.31 94 GLU A O 1
ATOM 752 N N . ILE A 1 95 ? -0.546 9.395 3.702 1.00 93.00 95 ILE A N 1
ATOM 753 C CA . ILE A 1 95 ? 0.902 9.244 3.504 1.00 93.00 95 ILE A CA 1
ATOM 754 C C . ILE A 1 95 ? 1.392 10.460 2.723 1.00 93.00 95 ILE A C 1
ATOM 756 O O . ILE A 1 95 ? 0.814 10.784 1.687 1.00 93.00 95 ILE A O 1
ATOM 760 N N . LYS A 1 96 ? 2.440 11.128 3.208 1.00 90.00 96 LYS A N 1
ATOM 761 C CA . LYS A 1 96 ? 3.016 12.322 2.570 1.00 90.00 96 LYS A CA 1
ATOM 762 C C . LYS A 1 96 ? 4.521 12.438 2.826 1.00 90.00 96 LYS A C 1
ATOM 764 O O . LYS A 1 96 ? 4.996 11.871 3.802 1.00 90.00 96 LYS A O 1
ATOM 769 N N . PRO A 1 97 ? 5.286 13.175 2.009 1.00 89.06 97 PRO A N 1
ATOM 770 C CA . PRO A 1 97 ? 6.694 13.464 2.295 1.00 89.06 97 PRO A CA 1
ATOM 771 C C . PRO A 1 97 ? 6.885 14.226 3.618 1.00 89.06 97 PRO A C 1
ATOM 773 O O . PRO A 1 97 ? 6.093 15.118 3.920 1.00 89.06 97 PRO A O 1
ATOM 776 N N . THR A 1 98 ? 7.940 13.916 4.387 1.00 82.81 98 THR A N 1
ATOM 777 C CA . THR A 1 98 ? 8.242 14.632 5.657 1.00 82.81 98 THR A CA 1
ATOM 778 C C . THR A 1 98 ? 8.828 16.020 5.425 1.00 82.81 98 THR A C 1
ATOM 780 O O . THR A 1 98 ? 8.620 16.951 6.202 1.00 82.81 98 THR A O 1
ATOM 783 N N . LYS A 1 99 ? 9.563 16.165 4.322 1.00 70.62 99 LYS A N 1
ATOM 784 C CA . LYS A 1 99 ? 10.077 17.427 3.804 1.00 70.62 99 LYS A CA 1
ATOM 785 C C . LYS A 1 99 ? 9.774 17.457 2.322 1.00 70.62 99 LYS A C 1
ATOM 787 O O . LYS A 1 99 ? 10.368 16.694 1.560 1.00 70.62 99 LYS A O 1
ATOM 792 N N . ASP A 1 100 ? 8.871 18.336 1.920 1.00 58.66 100 ASP A N 1
ATOM 793 C CA . ASP A 1 100 ? 8.829 18.746 0.527 1.00 58.66 100 ASP A CA 1
ATOM 794 C C . ASP A 1 100 ? 9.915 19.814 0.378 1.00 58.66 100 ASP A C 1
ATOM 796 O O . ASP A 1 100 ? 9.749 20.954 0.801 1.00 58.66 100 ASP A O 1
ATOM 800 N N . ASN A 1 101 ? 11.100 19.424 -0.096 1.00 45.03 101 ASN A N 1
ATOM 801 C CA . ASN A 1 101 ? 12.197 20.372 -0.333 1.00 45.03 101 ASN A CA 1
ATOM 802 C C . ASN A 1 101 ? 11.935 21.268 -1.562 1.00 45.03 101 ASN A C 1
ATOM 804 O O . ASN A 1 101 ? 12.842 21.970 -2.001 1.00 45.03 101 ASN A O 1
ATOM 808 N N . GLU A 1 102 ? 10.728 21.253 -2.127 1.00 52.28 102 GLU A N 1
ATOM 809 C CA . GLU A 1 102 ? 10.329 22.165 -3.190 1.00 52.28 102 GLU A CA 1
ATOM 810 C C . GLU A 1 102 ? 9.515 23.318 -2.602 1.00 52.28 102 GLU A C 1
ATOM 812 O O . GLU A 1 102 ? 8.399 23.157 -2.115 1.00 52.28 102 GLU A O 1
ATOM 817 N N . THR A 1 103 ? 10.159 24.488 -2.615 1.00 42.28 103 THR A N 1
ATOM 818 C CA . THR A 1 103 ? 9.562 25.812 -2.833 1.00 42.28 103 THR A CA 1
ATOM 819 C C . THR A 1 103 ? 8.102 25.741 -3.261 1.00 42.28 103 THR A C 1
ATOM 821 O O . THR A 1 103 ? 7.867 25.206 -4.330 1.00 42.28 103 THR A O 1
ATOM 824 N N . GLU A 1 104 ? 7.188 26.262 -2.433 1.00 45.34 104 GLU A N 1
ATOM 825 C CA . GLU A 1 104 ? 5.883 26.926 -2.687 1.00 45.34 104 GLU A CA 1
ATOM 826 C C . GLU A 1 104 ? 4.990 26.599 -3.919 1.00 45.34 104 GLU A C 1
ATOM 828 O O . GLU A 1 104 ? 3.901 27.165 -4.008 1.00 45.34 104 GLU A O 1
ATOM 833 N N . ASP A 1 105 ? 5.355 25.689 -4.819 1.00 43.50 105 ASP A N 1
ATOM 834 C CA . ASP A 1 105 ? 4.878 25.599 -6.207 1.00 43.50 105 ASP A CA 1
ATOM 835 C C . ASP A 1 105 ? 4.050 24.328 -6.460 1.00 43.50 105 ASP A C 1
ATOM 837 O O . ASP A 1 105 ? 3.210 24.293 -7.356 1.00 43.50 105 ASP A O 1
ATOM 841 N N . TYR A 1 106 ? 4.171 23.309 -5.597 1.00 45.34 106 TYR A N 1
ATOM 842 C CA . TYR A 1 106 ? 3.179 22.232 -5.500 1.00 45.34 106 TYR A CA 1
ATOM 843 C C . TYR A 1 106 ? 2.157 22.536 -4.398 1.00 45.34 106 TYR A C 1
ATOM 845 O O . TYR A 1 106 ? 1.911 21.755 -3.477 1.00 45.34 106 TYR A O 1
ATOM 853 N N . GLN A 1 107 ? 1.534 23.712 -4.478 1.00 40.41 107 GLN A N 1
ATOM 854 C CA . GLN A 1 107 ? 0.291 23.932 -3.753 1.00 40.41 107 GLN A CA 1
ATOM 855 C C . GLN A 1 107 ? -0.773 23.053 -4.404 1.00 40.41 107 GLN A C 1
ATOM 857 O O . GLN A 1 107 ? -1.149 23.267 -5.555 1.00 40.41 107 GLN A O 1
ATOM 862 N N . ILE A 1 108 ? -1.284 22.068 -3.654 1.00 44.16 108 ILE A N 1
ATOM 863 C CA . ILE A 1 108 ? -2.585 21.457 -3.953 1.00 44.16 108 ILE A CA 1
ATOM 864 C C . ILE A 1 108 ? -3.524 22.632 -4.263 1.00 44.16 108 ILE A C 1
ATOM 866 O O . ILE A 1 108 ? -3.665 23.480 -3.375 1.00 44.16 108 ILE A O 1
ATOM 870 N N . PRO A 1 109 ? -4.109 22.736 -5.476 1.00 38.59 109 PRO A N 1
ATOM 871 C CA . PRO A 1 109 ? -4.889 23.900 -5.860 1.00 38.59 109 PRO A CA 1
ATOM 872 C C . PRO A 1 109 ? -5.890 24.197 -4.756 1.00 38.59 109 PRO A C 1
ATOM 874 O O . PRO A 1 109 ? -6.729 23.360 -4.428 1.00 38.59 109 PRO A O 1
ATOM 877 N N . THR A 1 110 ? -5.781 25.377 -4.158 1.00 43.56 110 THR A N 1
ATOM 878 C CA . THR A 1 110 ? -6.557 25.820 -2.991 1.00 43.56 110 THR A CA 1
ATOM 879 C C . THR A 1 110 ? -8.073 25.864 -3.247 1.00 43.56 110 THR A C 1
ATOM 881 O O . THR A 1 110 ? -8.843 26.103 -2.321 1.00 43.56 110 THR A O 1
ATOM 884 N N . GLY A 1 111 ? -8.512 25.579 -4.482 1.00 37.09 111 GLY A N 1
ATOM 885 C CA . GLY A 1 111 ? -9.905 25.387 -4.894 1.00 37.09 111 GLY A CA 1
ATOM 886 C C . GLY A 1 111 ? -10.395 23.931 -4.952 1.00 37.09 111 GLY A C 1
ATOM 887 O O . GLY A 1 111 ? -11.605 23.713 -5.020 1.00 37.09 111 GLY A O 1
ATOM 888 N N . LEU A 1 112 ? -9.518 22.921 -4.876 1.00 38.22 112 LEU A N 1
ATOM 889 C CA . LEU A 1 112 ? -9.959 21.584 -4.490 1.00 38.22 112 LEU A CA 1
ATOM 890 C C . LEU A 1 112 ? -10.240 21.676 -3.001 1.00 38.22 112 LEU A C 1
ATOM 892 O O . LEU A 1 112 ? -9.309 21.786 -2.202 1.00 38.22 112 LEU A O 1
ATOM 896 N N . LYS A 1 113 ? -11.521 21.658 -2.617 1.00 37.75 113 LYS A N 1
ATOM 897 C CA . LYS A 1 113 ? -11.886 21.400 -1.225 1.00 37.75 113 LYS A CA 1
ATOM 898 C C . LYS A 1 113 ? -11.043 20.202 -0.792 1.00 37.75 113 LYS A C 1
ATOM 900 O O . LYS A 1 113 ? -11.282 19.097 -1.280 1.00 37.75 113 LYS A O 1
ATOM 905 N N . LYS A 1 114 ? -10.049 20.402 0.092 1.00 46.47 114 LYS A N 1
ATOM 906 C CA . LYS A 1 114 ? -9.573 19.322 0.967 1.00 46.47 114 LYS A CA 1
ATOM 907 C C . LYS A 1 114 ? -10.865 18.676 1.418 1.00 46.47 114 LYS A C 1
ATOM 909 O O . LYS A 1 114 ? -11.655 19.436 1.973 1.00 46.47 114 LYS A O 1
ATOM 914 N N . PHE A 1 115 ? -11.128 17.414 1.046 1.00 46.66 115 PHE A N 1
ATOM 915 C CA . PHE A 1 115 ? -12.386 16.721 1.354 1.00 46.66 115 PHE A CA 1
ATOM 916 C C . PHE A 1 115 ? -12.849 17.222 2.705 1.00 46.66 115 PHE A C 1
ATOM 918 O O . PHE A 1 115 ? -12.100 17.029 3.660 1.00 46.66 115 PHE A O 1
ATOM 925 N N . ASP A 1 116 ? -13.917 18.028 2.699 1.00 44.62 116 ASP A N 1
ATOM 926 C CA . ASP A 1 116 ? -14.194 19.009 3.747 1.00 44.62 116 ASP A CA 1
ATOM 927 C C . ASP A 1 116 ? -14.168 18.239 5.067 1.00 44.62 116 ASP A C 1
ATOM 929 O O . ASP A 1 116 ? -15.084 17.465 5.347 1.00 44.62 116 ASP A O 1
ATOM 933 N N . LYS A 1 117 ? -13.058 18.336 5.822 1.00 54.78 117 LYS A N 1
ATOM 934 C CA . LYS A 1 117 ? -12.792 17.526 7.027 1.00 54.78 117 LYS A CA 1
ATOM 935 C C . LYS A 1 117 ? -13.657 18.047 8.186 1.00 54.78 117 LYS A C 1
ATOM 937 O O . LYS A 1 117 ? -13.240 18.009 9.335 1.00 54.78 117 LYS A O 1
ATOM 942 N N . ASN A 1 118 ? -14.859 18.539 7.881 1.00 50.50 118 ASN A N 1
ATOM 943 C CA . ASN A 1 118 ? -15.871 19.006 8.822 1.00 50.50 118 ASN A CA 1
ATOM 944 C C . ASN A 1 118 ? -16.441 17.858 9.669 1.00 50.50 118 ASN A C 1
ATOM 946 O O . ASN A 1 118 ? -17.314 18.090 10.501 1.00 50.50 118 ASN A O 1
ATOM 950 N N . GLU A 1 119 ? -15.949 16.626 9.501 1.00 56.44 119 GLU A N 1
ATOM 951 C CA . GLU A 1 119 ? -16.109 15.595 10.514 1.00 56.44 119 GLU A CA 1
ATOM 952 C C . GLU A 1 119 ? -15.203 15.918 11.706 1.00 56.44 119 GLU A C 1
ATOM 954 O O . GLU A 1 119 ? -13.977 15.805 11.643 1.00 56.44 119 GLU A O 1
ATOM 959 N N . THR A 1 120 ? -15.819 16.324 12.814 1.00 57.84 120 THR A N 1
ATOM 960 C CA . THR A 1 120 ? -15.148 16.459 14.104 1.00 57.84 120 THR A CA 1
ATOM 961 C C . THR A 1 120 ? -14.459 15.143 14.449 1.00 57.84 120 THR A C 1
ATOM 963 O O . THR A 1 120 ? -15.106 14.102 14.555 1.00 57.84 120 THR A O 1
ATOM 966 N N . ILE A 1 121 ? -13.138 15.193 14.644 1.00 58.47 121 ILE A N 1
ATOM 967 C CA . ILE A 1 121 ? -12.371 14.080 15.207 1.00 58.47 121 ILE A CA 1
ATOM 968 C C . ILE A 1 121 ? -13.058 13.702 16.519 1.00 58.47 121 ILE A C 1
ATOM 970 O O . ILE A 1 121 ? -13.139 14.523 17.436 1.00 58.47 121 ILE A O 1
ATOM 974 N N . HIS A 1 122 ? -13.600 12.488 16.605 1.00 53.72 122 HIS A N 1
ATOM 975 C CA . HIS A 1 122 ? -14.315 12.061 17.799 1.00 53.72 122 HIS A CA 1
ATOM 976 C C . HIS A 1 122 ? -13.306 11.957 18.952 1.00 53.72 122 HIS A C 1
ATOM 978 O O . HIS A 1 122 ? -12.500 11.029 19.016 1.00 53.72 122 HIS A O 1
ATOM 984 N N . SER A 1 123 ? -13.347 12.916 19.880 1.00 51.09 123 SER A N 1
ATOM 985 C CA . SER A 1 123 ? -12.489 12.962 21.075 1.00 51.09 123 SER A CA 1
ATOM 986 C C . SER A 1 123 ? -12.756 11.809 22.052 1.00 51.09 123 SER A C 1
ATOM 988 O O . SER A 1 123 ? -11.973 11.574 22.966 1.00 51.09 123 SER A O 1
ATOM 990 N N . SER A 1 124 ? -13.834 11.049 21.831 1.00 50.19 124 SER A N 1
ATOM 991 C CA . SER A 1 124 ? -14.171 9.809 22.533 1.00 50.19 124 SER A CA 1
ATOM 992 C C . SER A 1 124 ? -13.798 8.560 21.720 1.00 50.19 124 SER A C 1
ATOM 994 O O . SER A 1 124 ? -14.584 7.612 21.692 1.00 50.19 124 SER A O 1
ATOM 996 N N . SER A 1 125 ? -12.679 8.607 20.991 1.00 45.94 125 SER A N 1
ATOM 997 C CA . SER A 1 125 ? -12.184 7.602 20.041 1.00 45.94 125 SER A CA 1
ATO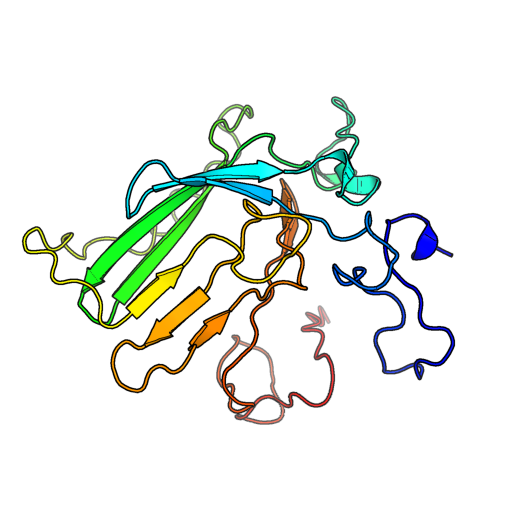M 998 C C . SER A 1 125 ? -12.413 6.162 20.512 1.00 45.94 125 SER A C 1
ATOM 1000 O O . SER A 1 125 ? -11.579 5.529 21.161 1.00 45.94 125 SER A O 1
ATOM 1002 N N . LYS A 1 126 ? -13.573 5.612 20.146 1.00 55.94 126 LYS A N 1
ATOM 1003 C CA . LYS A 1 126 ? -13.775 4.172 20.156 1.00 55.94 126 LYS A CA 1
ATOM 1004 C C . LYS A 1 126 ? -12.866 3.616 19.058 1.00 55.94 126 LYS A C 1
ATOM 1006 O O . LYS A 1 126 ? -12.745 4.245 18.004 1.00 55.94 126 LYS A O 1
ATOM 1011 N N . PRO A 1 127 ? -12.175 2.492 19.292 1.00 64.06 127 PRO A N 1
ATOM 1012 C CA . PRO A 1 127 ? -11.412 1.859 18.231 1.00 64.06 127 PRO A CA 1
ATOM 1013 C C . PRO A 1 127 ? -12.355 1.574 17.061 1.00 64.06 127 PRO A C 1
ATOM 1015 O O . PRO A 1 127 ? -13.447 1.054 17.278 1.00 64.06 127 PRO A O 1
ATOM 1018 N N . SER A 1 128 ? -11.932 1.922 15.843 1.00 70.88 128 SER A N 1
ATOM 1019 C CA . SER A 1 128 ? -12.670 1.545 14.638 1.00 70.88 128 SER A CA 1
ATOM 1020 C C . SER A 1 128 ? -12.935 0.043 14.629 1.00 70.88 128 SER A C 1
ATOM 1022 O O . SER A 1 128 ? -12.132 -0.745 15.143 1.00 70.88 128 SER A O 1
ATOM 1024 N N . ASP A 1 129 ? -14.024 -0.363 13.980 1.00 85.00 129 ASP A N 1
ATOM 1025 C CA . ASP A 1 129 ? -14.294 -1.767 13.670 1.00 85.00 129 ASP A CA 1
ATOM 1026 C C . ASP A 1 129 ? -13.272 -2.356 12.680 1.00 85.00 129 ASP A C 1
ATOM 1028 O O . ASP A 1 129 ? -13.355 -3.532 12.320 1.00 85.00 129 ASP A O 1
ATOM 1032 N N . ALA A 1 130 ? -12.277 -1.564 12.273 1.00 88.44 130 ALA A N 1
ATOM 1033 C CA . ALA A 1 130 ? -11.063 -1.993 11.613 1.00 88.44 130 ALA A CA 1
ATOM 1034 C C . ALA A 1 130 ? -9.882 -2.178 12.590 1.00 88.44 130 ALA A C 1
ATOM 1036 O O . ALA A 1 130 ? -9.648 -1.415 13.531 1.00 88.44 130 ALA A O 1
ATOM 1037 N N . GLU A 1 131 ? -9.094 -3.206 12.318 1.00 91.19 131 GLU A N 1
ATOM 1038 C CA . GLU A 1 131 ? -7.751 -3.429 12.830 1.00 91.19 131 GLU A CA 1
ATOM 1039 C C . GLU A 1 131 ? -6.766 -3.109 11.699 1.00 91.19 131 GLU A C 1
ATOM 1041 O O . GLU A 1 131 ? -6.862 -3.687 10.615 1.00 91.19 131 GLU A O 1
ATOM 1046 N N . ILE A 1 132 ? -5.853 -2.162 11.935 1.00 91.56 132 ILE A N 1
ATOM 1047 C CA . ILE A 1 132 ? -4.866 -1.713 10.946 1.00 91.56 132 ILE A CA 1
ATOM 1048 C C . ILE A 1 132 ? -3.479 -2.199 11.365 1.00 91.56 132 ILE A C 1
ATOM 1050 O O . ILE A 1 132 ? -3.053 -1.993 12.502 1.00 91.56 132 ILE A O 1
ATOM 1054 N N . THR A 1 133 ? -2.764 -2.821 10.433 1.00 91.38 133 THR A N 1
ATOM 1055 C CA . THR A 1 133 ? -1.386 -3.294 10.600 1.00 91.38 133 THR A CA 1
ATOM 1056 C C . THR A 1 133 ? -0.514 -2.661 9.520 1.00 91.38 133 THR A C 1
ATOM 1058 O O . THR A 1 133 ? -0.914 -2.638 8.360 1.00 91.38 133 THR A O 1
ATOM 1061 N N . LEU A 1 134 ? 0.653 -2.131 9.908 1.00 90.44 134 LEU A N 1
ATOM 1062 C CA . LEU A 1 134 ? 1.569 -1.398 9.014 1.00 90.44 134 LEU A CA 1
ATOM 1063 C C . LEU A 1 134 ? 2.870 -2.149 8.696 1.00 90.44 134 LEU A C 1
ATOM 1065 O O . LEU A 1 134 ? 3.633 -1.730 7.827 1.00 90.44 134 LEU A O 1
ATOM 1069 N N . VAL A 1 135 ? 3.146 -3.232 9.418 1.00 85.56 135 VAL A N 1
ATOM 1070 C CA . VAL A 1 135 ? 4.399 -3.978 9.322 1.00 85.56 135 VAL A CA 1
ATOM 1071 C C . VAL A 1 135 ? 4.114 -5.366 8.775 1.00 85.56 135 VAL A C 1
ATOM 1073 O O . VAL A 1 135 ? 3.174 -6.030 9.212 1.00 85.56 135 VAL A O 1
ATOM 1076 N N . SER A 1 136 ? 4.945 -5.806 7.836 1.00 74.19 136 SER A N 1
ATOM 1077 C CA . SER A 1 136 ? 4.926 -7.164 7.300 1.00 74.19 136 SER A CA 1
ATOM 1078 C C . SER A 1 136 ? 5.097 -8.194 8.419 1.00 74.19 136 SER A C 1
ATOM 1080 O O . SER A 1 136 ? 6.107 -8.195 9.126 1.00 74.19 136 SER A O 1
ATOM 1082 N N . THR A 1 137 ? 4.171 -9.145 8.518 1.00 65.25 137 THR A N 1
ATOM 1083 C CA . THR A 1 137 ? 4.231 -10.222 9.518 1.00 65.25 137 THR A CA 1
ATOM 1084 C C . THR A 1 137 ? 4.888 -11.499 8.998 1.00 65.25 137 THR A C 1
ATOM 1086 O O . THR A 1 137 ? 5.173 -12.387 9.799 1.00 65.25 137 THR A O 1
ATOM 1089 N N . THR A 1 138 ? 5.126 -11.622 7.684 1.00 62.75 138 THR A N 1
ATOM 1090 C CA . THR A 1 138 ? 5.590 -12.886 7.077 1.00 62.75 138 THR A CA 1
ATOM 1091 C C . THR A 1 138 ? 6.893 -12.789 6.278 1.00 62.75 138 THR A C 1
ATOM 1093 O O . THR A 1 138 ? 7.492 -13.827 5.980 1.00 62.75 138 THR A O 1
ATOM 1096 N N . LYS A 1 139 ? 7.415 -11.586 5.975 1.00 62.25 139 LYS A N 1
ATOM 1097 C CA . LYS A 1 139 ? 8.719 -11.440 5.298 1.00 62.25 139 LYS A CA 1
ATOM 1098 C C . LYS A 1 139 ? 9.863 -11.901 6.200 1.00 62.25 139 LYS A C 1
ATOM 1100 O O . LYS A 1 139 ? 10.429 -11.116 6.961 1.00 62.25 139 LYS A O 1
ATOM 1105 N N . ALA A 1 140 ? 10.290 -13.148 6.017 1.00 56.22 140 ALA A N 1
ATOM 1106 C CA . ALA A 1 140 ? 11.431 -13.744 6.717 1.00 56.22 140 ALA A CA 1
ATOM 1107 C C . ALA A 1 140 ? 12.731 -12.913 6.618 1.00 56.22 140 ALA A C 1
ATOM 1109 O O . ALA A 1 140 ? 13.580 -13.001 7.498 1.00 56.22 140 ALA A O 1
ATOM 1110 N N . ASN A 1 141 ? 12.873 -12.081 5.575 1.00 60.22 141 ASN A N 1
ATOM 1111 C CA . ASN A 1 141 ? 14.076 -11.284 5.308 1.00 60.22 141 ASN A CA 1
ATOM 1112 C C . ASN A 1 141 ? 13.894 -9.767 5.518 1.00 60.22 141 ASN A C 1
ATOM 1114 O O . ASN A 1 141 ? 14.832 -9.016 5.269 1.00 60.22 141 ASN A O 1
ATOM 1118 N N . CYS A 1 142 ? 12.712 -9.292 5.932 1.00 69.44 142 CYS A N 1
ATOM 1119 C CA . CYS A 1 142 ? 12.472 -7.864 6.158 1.00 69.44 142 CYS A CA 1
ATOM 1120 C C . CYS A 1 142 ? 11.372 -7.649 7.203 1.00 69.44 142 CYS A C 1
ATOM 1122 O O . CYS A 1 142 ? 10.216 -7.378 6.880 1.00 69.44 142 CYS A O 1
ATOM 1124 N N . LYS A 1 143 ? 11.761 -7.790 8.474 1.00 74.94 143 LYS A N 1
ATOM 1125 C CA . LYS A 1 143 ? 10.865 -7.691 9.632 1.00 74.94 143 LYS A CA 1
ATOM 1126 C C . LYS A 1 143 ? 10.170 -6.331 9.740 1.00 74.94 143 LYS A C 1
ATOM 1128 O O . LYS A 1 143 ? 9.018 -6.283 10.137 1.00 74.94 143 LYS A O 1
ATOM 1133 N N . ASP A 1 144 ? 10.849 -5.262 9.333 1.00 85.31 144 ASP A N 1
ATOM 1134 C CA . ASP A 1 144 ? 10.339 -3.893 9.458 1.00 85.31 144 ASP A CA 1
ATOM 1135 C C . ASP A 1 144 ? 9.819 -3.347 8.120 1.00 85.31 144 ASP A C 1
ATOM 1137 O O . ASP A 1 144 ? 9.668 -2.141 7.953 1.00 85.31 144 ASP A O 1
ATOM 1141 N N . CYS A 1 145 ? 9.574 -4.211 7.131 1.00 86.94 145 CYS A N 1
ATOM 1142 C CA . CYS A 1 145 ? 9.031 -3.783 5.847 1.00 86.94 145 CYS A CA 1
ATOM 1143 C C . CYS A 1 145 ? 7.591 -3.286 5.983 1.00 86.94 145 CYS A C 1
ATOM 1145 O O . CYS A 1 145 ? 6.762 -3.912 6.644 1.00 86.94 145 CYS A O 1
ATOM 1147 N N . PHE A 1 146 ? 7.280 -2.218 5.258 1.00 89.75 146 PHE A N 1
ATOM 1148 C CA . PHE A 1 146 ? 5.938 -1.678 5.141 1.00 89.75 146 PHE A CA 1
ATOM 1149 C C . PHE A 1 146 ? 5.011 -2.670 4.444 1.00 89.75 146 PHE A C 1
ATOM 1151 O O . PHE A 1 146 ? 5.342 -3.228 3.393 1.00 89.75 146 PHE A O 1
ATOM 1158 N N . MET A 1 147 ? 3.857 -2.878 5.065 1.00 89.31 147 MET A N 1
ATOM 1159 C CA . MET A 1 147 ? 2.699 -3.576 4.529 1.00 89.31 147 MET A CA 1
ATOM 1160 C C . MET A 1 147 ? 1.476 -2.955 5.188 1.00 89.31 147 MET A C 1
ATOM 1162 O O . MET A 1 147 ? 1.383 -2.952 6.410 1.00 89.31 147 MET A O 1
ATOM 1166 N N . LEU A 1 148 ? 0.517 -2.478 4.404 1.00 91.88 148 LEU A N 1
ATOM 1167 C CA . LEU A 1 148 ? -0.736 -1.975 4.944 1.00 91.88 148 LEU A CA 1
ATOM 1168 C C . LEU A 1 148 ? -1.817 -3.051 4.830 1.00 91.88 148 LEU A C 1
ATOM 1170 O O . LEU A 1 148 ? -2.229 -3.418 3.730 1.00 91.88 148 LEU A O 1
ATOM 1174 N N . SER A 1 149 ? -2.301 -3.515 5.978 1.00 92.38 149 SER A N 1
ATOM 1175 C CA . SER A 1 149 ? -3.454 -4.404 6.090 1.00 92.38 149 SER A CA 1
ATOM 1176 C C . SER A 1 149 ? -4.544 -3.753 6.932 1.00 92.38 149 SER A C 1
ATOM 1178 O O . SER A 1 149 ? -4.280 -3.231 8.015 1.00 92.38 149 SER A O 1
ATOM 1180 N N . VAL A 1 150 ? -5.776 -3.815 6.437 1.00 93.25 150 VAL A N 1
ATOM 1181 C CA . VAL A 1 150 ? -6.994 -3.421 7.140 1.00 93.25 150 VAL A CA 1
ATOM 1182 C C . VAL A 1 150 ? -7.886 -4.646 7.245 1.00 93.25 150 VAL A C 1
ATOM 1184 O O . VAL A 1 150 ? -8.344 -5.201 6.241 1.00 93.25 150 VAL A O 1
ATOM 1187 N N . LYS A 1 151 ? -8.165 -5.052 8.478 1.00 92.88 151 LYS A N 1
ATOM 1188 C CA . LYS A 1 151 ? -8.984 -6.212 8.811 1.00 92.88 151 LYS A CA 1
ATOM 1189 C C . LYS A 1 151 ? -10.232 -5.775 9.561 1.00 92.88 151 LYS A C 1
ATOM 1191 O O . LYS A 1 151 ? -10.150 -5.009 10.513 1.00 92.88 151 LYS A O 1
ATOM 1196 N N . ARG A 1 152 ? -11.400 -6.283 9.174 1.00 91.31 152 ARG A N 1
ATOM 1197 C CA . ARG A 1 152 ? -12.631 -6.098 9.948 1.00 91.31 152 ARG A CA 1
ATOM 1198 C C . ARG A 1 152 ? -12.517 -6.888 11.256 1.00 91.31 152 ARG A C 1
ATOM 1200 O O . ARG A 1 152 ? -12.294 -8.098 11.220 1.00 91.31 152 ARG A O 1
ATOM 1207 N N . ARG A 1 153 ? -12.702 -6.231 12.404 1.00 88.94 153 ARG A N 1
ATOM 1208 C CA . ARG A 1 153 ? -12.696 -6.878 13.730 1.00 88.94 153 ARG A CA 1
ATOM 1209 C C . ARG A 1 153 ? -13.764 -7.959 13.809 1.00 88.94 153 ARG A C 1
ATOM 1211 O O . ARG A 1 153 ? -13.481 -9.093 14.187 1.00 88.94 153 ARG A O 1
ATOM 1218 N N . ASN A 1 154 ? -14.982 -7.618 13.392 1.00 84.69 154 ASN A N 1
ATOM 1219 C CA . ASN A 1 154 ? -16.072 -8.576 13.293 1.00 84.69 154 ASN A CA 1
ATOM 1220 C C . ASN A 1 154 ? -15.873 -9.489 12.069 1.00 84.69 154 ASN A C 1
ATOM 1222 O O . ASN A 1 154 ? -15.783 -9.014 10.937 1.00 84.69 154 ASN A O 1
ATOM 1226 N N . GLY A 1 155 ? -15.783 -10.800 12.286 1.00 81.56 155 GLY A N 1
ATOM 1227 C CA . GLY A 1 155 ? -15.607 -11.794 11.219 1.00 81.56 155 GLY A CA 1
ATOM 1228 C C . GLY A 1 155 ? -14.185 -11.931 10.662 1.00 81.56 155 GLY A C 1
ATOM 1229 O O . GLY A 1 155 ? -13.953 -12.800 9.831 1.00 81.56 155 GLY A O 1
ATOM 1230 N N . SER A 1 156 ? -13.217 -11.129 11.121 1.00 83.69 156 SER A N 1
ATOM 1231 C CA . SER A 1 156 ? -11.788 -11.266 10.789 1.00 83.69 156 SER A CA 1
ATOM 1232 C C . SER A 1 156 ? -11.409 -11.207 9.297 1.00 83.69 156 SER A C 1
ATOM 1234 O O . SER A 1 156 ? -10.292 -11.580 8.939 1.00 83.69 156 SER A O 1
ATOM 1236 N N . GLN A 1 157 ? -12.286 -10.698 8.428 1.00 91.69 157 GLN A N 1
ATOM 1237 C CA . GLN A 1 157 ? -12.014 -10.558 6.996 1.00 91.69 157 GLN A CA 1
ATOM 1238 C C . GLN A 1 157 ? -11.055 -9.392 6.726 1.00 91.69 157 GLN A C 1
ATOM 1240 O O . GLN A 1 157 ? -11.293 -8.269 7.172 1.00 91.69 157 GLN A O 1
ATOM 1245 N N . ILE A 1 158 ? -10.005 -9.634 5.941 1.00 92.19 158 ILE A N 1
ATOM 1246 C CA . ILE A 1 158 ? -9.115 -8.582 5.434 1.00 92.19 158 ILE A CA 1
ATOM 1247 C C . ILE A 1 158 ? -9.797 -7.900 4.242 1.00 92.19 158 ILE A C 1
ATOM 1249 O O . ILE A 1 158 ? -10.248 -8.588 3.325 1.00 92.19 158 ILE A O 1
ATOM 1253 N N . ILE A 1 159 ? -9.919 -6.572 4.288 1.00 91.69 159 ILE A N 1
ATOM 1254 C CA . ILE A 1 159 ? -10.654 -5.756 3.301 1.00 91.69 159 ILE A CA 1
ATOM 1255 C C . ILE A 1 159 ? -9.746 -4.844 2.474 1.00 91.69 159 ILE A C 1
ATOM 1257 O O . ILE A 1 159 ? -10.148 -4.380 1.413 1.00 91.69 159 ILE A O 1
ATOM 1261 N N . PHE A 1 160 ? -8.529 -4.603 2.949 1.00 92.50 160 PHE A N 1
ATOM 1262 C CA . PHE A 1 160 ? -7.472 -3.940 2.201 1.00 92.50 160 PHE A CA 1
ATOM 1263 C C . PHE A 1 160 ? -6.157 -4.582 2.610 1.00 92.50 160 PHE A C 1
ATOM 1265 O O . PHE A 1 160 ? -5.892 -4.713 3.804 1.00 92.50 160 PHE A O 1
ATOM 1272 N N . ASN A 1 161 ? -5.347 -5.003 1.650 1.00 90.56 161 ASN A N 1
ATOM 1273 C CA . ASN A 1 161 ? -4.073 -5.637 1.939 1.00 90.56 161 ASN A CA 1
ATOM 1274 C C . ASN A 1 161 ? -3.095 -5.354 0.818 1.00 90.56 161 ASN A C 1
ATOM 1276 O O . ASN A 1 161 ? -3.210 -5.955 -0.247 1.00 90.56 161 ASN A O 1
ATOM 1280 N N . THR A 1 162 ? -2.101 -4.506 1.055 1.00 87.75 162 THR A N 1
ATOM 1281 C CA . THR A 1 162 ? -1.008 -4.368 0.085 1.00 87.75 162 THR A CA 1
ATOM 1282 C C . THR A 1 162 ? -0.258 -5.688 -0.076 1.00 87.75 162 THR A C 1
ATOM 1284 O O . THR A 1 162 ? 0.309 -5.958 -1.115 1.00 87.75 162 THR A O 1
ATOM 1287 N N . GLY A 1 163 ? -0.309 -6.579 0.912 1.00 74.44 163 GLY A N 1
ATOM 1288 C CA . GLY A 1 163 ? 0.338 -7.878 0.846 1.00 74.44 163 GLY A CA 1
ATOM 1289 C C . GLY A 1 163 ? 1.853 -7.778 0.991 1.00 74.44 163 GLY A C 1
ATOM 1290 O O . GLY A 1 163 ? 2.474 -6.723 0.853 1.00 74.44 163 GLY A O 1
ATOM 1291 N N . ASP A 1 164 ? 2.468 -8.921 1.275 1.00 69.81 164 ASP A N 1
ATOM 1292 C CA . ASP A 1 164 ? 3.914 -9.011 1.478 1.00 69.81 164 ASP A CA 1
ATOM 1293 C C . ASP A 1 164 ? 4.706 -9.037 0.159 1.00 69.81 164 ASP A C 1
ATOM 1295 O O . ASP A 1 164 ? 5.936 -8.980 0.167 1.00 69.81 164 ASP A O 1
ATOM 1299 N N . PHE A 1 165 ? 4.020 -9.085 -0.984 1.00 64.19 165 PHE A N 1
ATOM 1300 C CA . PHE A 1 165 ? 4.639 -9.323 -2.286 1.00 64.19 165 PHE A CA 1
ATOM 1301 C C . PHE A 1 165 ? 4.278 -8.301 -3.367 1.00 64.19 165 PHE A C 1
ATOM 1303 O O . PHE A 1 165 ? 4.559 -8.546 -4.538 1.00 64.19 165 PHE A O 1
ATOM 1310 N N . THR A 1 166 ? 3.671 -7.170 -3.003 1.00 73.94 166 THR A N 1
ATOM 1311 C CA . THR A 1 166 ? 3.461 -6.068 -3.947 1.00 73.94 166 THR A CA 1
ATOM 1312 C C . THR A 1 166 ? 4.344 -4.880 -3.577 1.00 73.94 166 THR A C 1
ATOM 1314 O O . THR A 1 166 ? 4.640 -4.664 -2.395 1.00 73.94 166 THR A O 1
ATOM 1317 N N . PRO A 1 167 ? 4.778 -4.086 -4.565 1.00 78.00 167 PRO A N 1
ATOM 1318 C CA . PRO A 1 167 ? 5.464 -2.835 -4.295 1.00 78.00 167 PRO A CA 1
ATOM 1319 C C . PRO A 1 167 ? 4.505 -1.817 -3.663 1.00 78.00 167 PRO A C 1
ATOM 1321 O O . PRO A 1 167 ? 3.288 -1.836 -3.866 1.00 78.00 167 PRO A O 1
ATOM 1324 N N . PHE A 1 168 ? 5.099 -0.886 -2.935 1.00 88.38 168 PHE A N 1
ATOM 1325 C CA . PHE A 1 168 ? 4.540 0.431 -2.676 1.00 88.38 168 PHE A CA 1
ATOM 1326 C C . PHE A 1 168 ? 5.592 1.420 -3.165 1.00 88.38 168 PHE A C 1
ATOM 1328 O O . PHE A 1 168 ? 6.751 1.303 -2.757 1.00 88.38 168 PHE A O 1
ATOM 1335 N N . LEU A 1 169 ? 5.219 2.340 -4.054 1.00 89.69 169 LEU A N 1
ATOM 1336 C CA . LEU A 1 169 ? 6.107 3.379 -4.574 1.00 89.69 169 LEU A CA 1
ATOM 1337 C C . LEU A 1 169 ? 5.474 4.741 -4.334 1.00 89.69 169 LEU A C 1
ATOM 1339 O O . LEU A 1 169 ? 4.320 4.973 -4.687 1.00 89.69 169 LEU A O 1
ATOM 1343 N N . TYR A 1 170 ? 6.250 5.653 -3.761 1.00 90.56 170 TYR A N 1
ATOM 1344 C CA . TYR A 1 170 ? 5.824 7.027 -3.555 1.00 90.56 170 TYR A CA 1
ATOM 1345 C C . TYR A 1 170 ? 6.959 7.963 -3.960 1.00 90.56 170 TYR A C 1
ATOM 1347 O O . TYR A 1 170 ? 7.992 8.073 -3.290 1.00 90.56 170 TYR A O 1
ATOM 1355 N N . SER A 1 171 ? 6.749 8.642 -5.077 1.00 85.25 171 SER A N 1
ATOM 1356 C CA . SER A 1 171 ? 7.697 9.563 -5.691 1.00 85.25 171 SER A CA 1
A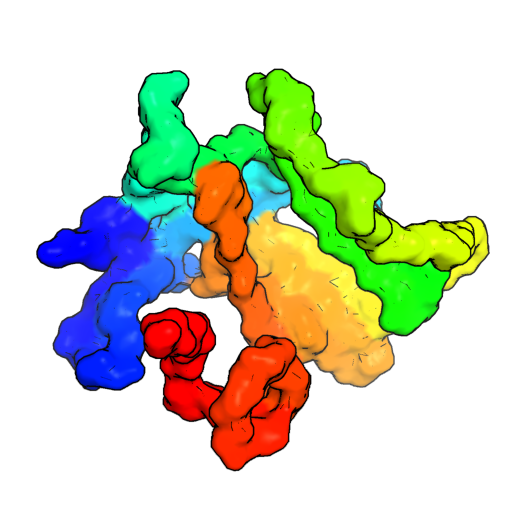TOM 1357 C C . SER A 1 171 ? 6.964 10.758 -6.287 1.00 85.25 171 SER A C 1
ATOM 1359 O O . SER A 1 171 ? 5.754 10.716 -6.523 1.00 85.25 171 SER A O 1
ATOM 1361 N N . ARG A 1 172 ? 7.693 11.836 -6.554 1.00 79.75 172 ARG A N 1
ATOM 1362 C CA . ARG A 1 172 ? 7.187 12.922 -7.389 1.00 79.75 172 ARG A CA 1
ATOM 1363 C C . ARG A 1 172 ? 6.947 12.371 -8.793 1.00 79.75 172 ARG A C 1
ATOM 1365 O O . ARG A 1 172 ? 7.849 11.763 -9.353 1.00 79.75 172 ARG A O 1
ATOM 1372 N N . GLY A 1 173 ? 5.740 12.540 -9.331 1.00 78.19 173 GLY A N 1
ATOM 1373 C CA . GLY A 1 173 ? 5.368 12.055 -10.668 1.00 78.19 173 GLY A CA 1
ATOM 1374 C C . GLY A 1 173 ? 4.935 10.582 -10.758 1.00 78.19 173 GLY A C 1
ATOM 1375 O O . GLY A 1 173 ? 4.454 10.176 -11.811 1.00 78.19 173 GLY A O 1
ATOM 1376 N N . LEU A 1 174 ? 5.044 9.788 -9.683 1.00 84.56 174 LEU A N 1
ATOM 1377 C CA . LEU A 1 174 ? 4.531 8.411 -9.642 1.00 84.56 174 LEU A CA 1
ATOM 1378 C C . LEU A 1 174 ? 4.182 7.989 -8.208 1.00 84.56 174 LEU A C 1
ATOM 1380 O O . LEU A 1 174 ? 5.039 7.966 -7.320 1.00 84.56 174 LEU A O 1
ATOM 1384 N N . ILE A 1 175 ? 2.929 7.586 -8.006 1.00 88.31 175 ILE A N 1
ATOM 1385 C CA . ILE A 1 175 ? 2.474 6.895 -6.799 1.00 88.31 175 ILE A CA 1
ATOM 1386 C C . ILE A 1 175 ? 1.853 5.577 -7.250 1.00 88.31 175 ILE A C 1
ATOM 1388 O O . ILE A 1 175 ? 0.923 5.576 -8.054 1.00 88.31 175 ILE A O 1
ATOM 1392 N N . GLU A 1 176 ? 2.366 4.469 -6.729 1.00 90.00 176 GLU A N 1
ATOM 1393 C CA . GLU A 1 176 ? 1.865 3.128 -7.011 1.00 90.00 176 GLU A CA 1
ATOM 1394 C C . GLU A 1 176 ? 1.524 2.417 -5.704 1.00 90.00 176 GLU A C 1
ATOM 1396 O O . GLU A 1 176 ? 2.344 2.311 -4.784 1.00 90.00 176 GLU A O 1
ATOM 1401 N N . ILE A 1 177 ? 0.296 1.910 -5.637 1.00 90.19 177 ILE A N 1
ATOM 1402 C CA . ILE A 1 177 ? -0.189 1.074 -4.548 1.00 90.19 177 ILE A CA 1
ATOM 1403 C C . ILE A 1 177 ? -1.061 -0.032 -5.129 1.00 90.19 177 ILE A C 1
ATOM 1405 O O . ILE A 1 177 ? -1.905 0.207 -5.988 1.00 90.19 177 ILE A O 1
ATOM 1409 N N . THR A 1 178 ? -0.856 -1.249 -4.642 1.00 88.38 178 THR A N 1
ATOM 1410 C CA . THR A 1 178 ? -1.681 -2.411 -4.980 1.00 88.38 178 THR A CA 1
ATOM 1411 C C . THR A 1 178 ? -2.413 -2.877 -3.731 1.00 88.38 178 THR A C 1
ATOM 1413 O O . THR A 1 178 ? -1.942 -2.664 -2.615 1.00 88.38 178 THR A O 1
ATOM 1416 N N . THR A 1 179 ? -3.574 -3.504 -3.902 1.00 90.31 179 THR A N 1
ATOM 1417 C CA . THR A 1 179 ? -4.294 -4.152 -2.807 1.00 90.31 179 THR A CA 1
ATOM 1418 C C . THR A 1 179 ? -4.906 -5.466 -3.274 1.00 90.31 179 THR A C 1
ATOM 1420 O O . THR A 1 179 ? -5.453 -5.558 -4.372 1.00 90.31 179 THR A O 1
ATOM 1423 N N . LEU A 1 180 ? -4.798 -6.494 -2.439 1.00 88.69 180 LEU A N 1
ATOM 1424 C CA . LEU A 1 180 ? -5.493 -7.760 -2.592 1.00 88.69 180 LEU A CA 1
ATOM 1425 C C . LEU A 1 180 ? -6.913 -7.595 -2.056 1.00 88.69 180 LEU A C 1
ATOM 1427 O O . LEU A 1 180 ? -7.120 -7.209 -0.903 1.00 88.69 180 LEU A O 1
ATOM 1431 N N . LEU A 1 181 ? -7.887 -7.899 -2.905 1.00 88.44 181 LEU A N 1
ATOM 1432 C CA . LEU A 1 181 ? -9.299 -7.755 -2.583 1.00 88.44 181 LEU A CA 1
ATOM 1433 C C . LEU A 1 181 ? -9.875 -9.061 -2.023 1.00 88.44 181 LEU A C 1
ATOM 1435 O O . LEU A 1 181 ? -9.449 -10.146 -2.419 1.00 88.44 181 LEU A O 1
ATOM 1439 N N . PRO A 1 182 ? -10.872 -8.982 -1.124 1.00 89.69 182 PRO A N 1
ATOM 1440 C CA . PRO A 1 182 ? -11.489 -10.166 -0.526 1.00 89.69 182 PRO A CA 1
ATOM 1441 C C . PRO A 1 182 ? -12.327 -10.991 -1.514 1.00 89.69 182 PRO A C 1
ATOM 1443 O O . PRO A 1 182 ? -12.650 -12.139 -1.222 1.00 89.69 182 PRO A O 1
ATOM 1446 N N . ASN A 1 183 ? -12.738 -10.406 -2.642 1.00 90.38 183 ASN A N 1
ATOM 1447 C CA . ASN A 1 183 ? -13.495 -11.065 -3.702 1.00 90.38 183 ASN A CA 1
ATOM 1448 C C . ASN A 1 183 ? -13.386 -10.275 -5.022 1.00 90.38 183 ASN A C 1
ATOM 1450 O O . ASN A 1 183 ? -12.827 -9.182 -5.066 1.00 90.38 183 ASN A O 1
ATOM 1454 N N . GLU A 1 184 ? -13.953 -10.836 -6.088 1.00 90.56 184 GLU A N 1
ATOM 1455 C CA . GLU A 1 184 ? -13.960 -10.285 -7.452 1.00 90.56 184 GLU A CA 1
ATOM 1456 C C . GLU A 1 184 ? -15.145 -9.342 -7.764 1.00 90.56 184 GLU A C 1
ATOM 1458 O O . GLU A 1 184 ? -15.383 -8.999 -8.923 1.00 90.56 184 GLU A O 1
ATOM 1463 N N . TYR A 1 185 ? -15.944 -8.942 -6.770 1.00 91.88 185 TYR A N 1
ATOM 1464 C CA . TYR A 1 185 ? -17.125 -8.096 -6.976 1.00 91.88 185 TYR A CA 1
ATOM 1465 C C . TYR A 1 185 ? -16.782 -6.617 -6.768 1.00 91.88 185 TYR A C 1
ATOM 1467 O O . TYR A 1 185 ? -16.985 -6.066 -5.686 1.00 91.88 185 TYR A O 1
ATOM 1475 N N . ILE A 1 186 ? -16.285 -5.968 -7.823 1.00 90.50 186 ILE A N 1
ATOM 1476 C CA . ILE A 1 186 ? -15.944 -4.537 -7.827 1.00 90.50 186 ILE A CA 1
ATOM 1477 C C . ILE A 1 186 ? -16.945 -3.758 -8.683 1.00 90.50 186 ILE A C 1
ATOM 1479 O O . ILE A 1 186 ? -17.307 -4.186 -9.780 1.00 90.50 186 ILE A O 1
ATOM 1483 N N . TYR A 1 187 ? -17.335 -2.581 -8.194 1.00 90.00 187 TYR A N 1
ATOM 1484 C CA . TYR A 1 187 ? -18.240 -1.636 -8.851 1.00 90.00 187 TYR A CA 1
ATOM 1485 C C . TYR A 1 187 ? -17.684 -0.206 -8.698 1.00 90.00 187 TYR A C 1
ATOM 1487 O O . TYR A 1 187 ? -17.040 0.091 -7.691 1.00 90.00 187 TYR A O 1
ATOM 1495 N N . GLY A 1 188 ? -17.934 0.692 -9.660 1.00 87.38 188 GLY A N 1
ATOM 1496 C CA . GLY A 1 188 ? -17.490 2.101 -9.614 1.00 87.38 188 GLY A CA 1
ATOM 1497 C C . GLY A 1 188 ? -16.355 2.431 -10.595 1.00 87.38 188 GLY A C 1
ATOM 1498 O O . GLY A 1 188 ? -16.404 1.980 -11.731 1.00 87.38 188 GLY A O 1
ATOM 1499 N N . LEU A 1 189 ? -15.339 3.187 -10.150 1.00 81.12 189 LEU A N 1
ATOM 1500 C CA . LEU A 1 189 ? -14.122 3.595 -10.898 1.00 81.12 189 LEU A CA 1
ATOM 1501 C C . LEU A 1 189 ? -14.254 4.739 -11.935 1.00 81.12 189 LEU A C 1
ATOM 1503 O O . LEU A 1 189 ? -13.331 4.984 -12.706 1.00 81.12 189 LEU A O 1
ATOM 1507 N N . GLY A 1 190 ? -15.324 5.538 -11.867 1.00 76.75 190 GLY A N 1
ATOM 1508 C CA . GLY A 1 190 ? -15.432 6.817 -12.590 1.00 76.75 190 GLY A CA 1
ATOM 1509 C C . GLY A 1 190 ? -16.080 6.723 -13.976 1.00 76.75 190 GLY A C 1
ATOM 1510 O O . GLY A 1 190 ? -16.638 5.693 -14.346 1.00 76.75 190 GLY A O 1
ATOM 1511 N N . GLN A 1 191 ? -16.066 7.834 -14.725 1.00 77.00 191 GLN A N 1
ATOM 1512 C CA . GLN A 1 191 ? -16.712 7.939 -16.042 1.00 77.00 191 GLN A CA 1
ATOM 1513 C C . GLN A 1 191 ? -15.862 7.274 -17.131 1.00 77.00 191 GLN A C 1
ATOM 1515 O O . GLN A 1 191 ? -15.229 7.935 -17.946 1.00 77.00 191 GLN A O 1
ATOM 1520 N N . S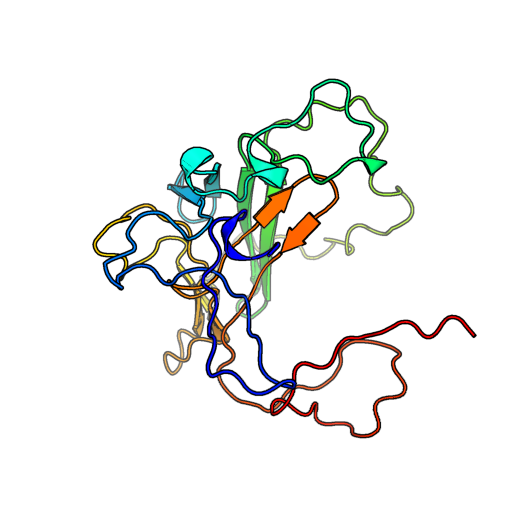ER A 1 192 ? -15.863 5.949 -17.146 1.00 69.88 192 SER A N 1
ATOM 1521 C CA . SER A 1 192 ? -15.547 5.180 -18.345 1.00 69.88 192 SER A CA 1
ATOM 1522 C C . SER A 1 192 ? -16.855 4.603 -18.884 1.00 69.88 192 SER A C 1
ATOM 1524 O O . SER A 1 192 ? -17.707 4.210 -18.078 1.00 69.88 192 SER A O 1
ATOM 1526 N N . PRO A 1 193 ? -17.061 4.528 -20.210 1.00 66.00 193 PRO A N 1
ATOM 1527 C CA . PRO A 1 193 ? -18.112 3.701 -20.783 1.00 66.00 193 PRO A CA 1
ATOM 1528 C C . PRO A 1 193 ? -17.766 2.224 -20.539 1.00 66.00 193 PRO A C 1
ATOM 1530 O O . PRO A 1 193 ? -17.349 1.497 -21.441 1.00 66.00 193 PRO A O 1
ATOM 1533 N N . SER A 1 194 ? -17.914 1.777 -19.292 1.00 65.88 194 SER A N 1
ATOM 1534 C CA . SER A 1 194 ? -17.816 0.365 -18.961 1.00 65.88 194 SER A CA 1
ATOM 1535 C C . SER A 1 194 ? -18.948 -0.375 -19.661 1.00 65.88 194 SER A C 1
ATOM 1537 O O . SER A 1 194 ? -20.104 0.056 -19.643 1.00 65.88 194 SER A O 1
ATOM 1539 N N . ARG A 1 195 ? -18.623 -1.517 -20.269 1.00 69.19 195 ARG A N 1
ATOM 1540 C CA . ARG A 1 195 ? -19.616 -2.386 -20.916 1.00 69.19 195 ARG A CA 1
ATOM 1541 C C . ARG A 1 195 ? -20.496 -3.116 -19.893 1.00 69.19 195 ARG A C 1
ATOM 1543 O O . ARG A 1 195 ? -21.581 -3.563 -20.254 1.00 69.19 195 ARG A O 1
ATOM 1550 N N . SER A 1 196 ? -20.056 -3.233 -18.635 1.00 80.88 196 SER A N 1
ATOM 1551 C CA . SER A 1 196 ? -20.774 -3.914 -17.549 1.00 80.88 196 SER A CA 1
ATOM 1552 C C . SER A 1 196 ? -20.664 -3.177 -16.213 1.00 80.88 196 SER A C 1
ATOM 1554 O O . SER A 1 196 ? -19.669 -2.523 -15.915 1.00 80.88 196 SER A O 1
ATOM 1556 N N . PHE A 1 197 ? -21.690 -3.307 -15.366 1.00 85.94 197 PHE A N 1
ATOM 1557 C CA . PHE A 1 197 ? -21.695 -2.679 -14.039 1.00 85.94 197 PHE A CA 1
ATOM 1558 C C . PHE A 1 197 ? -20.691 -3.326 -13.065 1.00 85.94 197 PHE A C 1
ATOM 1560 O O . PHE A 1 197 ? -20.027 -2.616 -12.314 1.00 85.94 197 PHE A O 1
ATOM 1567 N N . LYS A 1 198 ? -20.559 -4.662 -13.097 1.00 89.75 198 LYS A N 1
ATOM 1568 C CA . LYS A 1 198 ? -19.477 -5.404 -12.425 1.00 89.75 198 LYS A CA 1
ATOM 1569 C C . LYS A 1 198 ? -18.219 -5.327 -13.294 1.00 89.75 198 LYS A C 1
ATOM 1571 O O . LYS A 1 198 ? -18.304 -5.615 -14.491 1.00 89.75 198 LYS A O 1
ATOM 1576 N N . HIS A 1 199 ? -17.081 -4.996 -12.689 1.00 86.12 199 HIS A N 1
ATOM 1577 C CA . HIS A 1 199 ? -15.772 -5.018 -13.355 1.00 86.12 199 HIS A CA 1
ATOM 1578 C C . HIS A 1 199 ? -15.304 -6.448 -13.641 1.00 86.12 199 HIS A C 1
ATOM 1580 O O . HIS A 1 199 ? -15.506 -7.352 -12.823 1.00 86.12 199 HIS A O 1
ATOM 1586 N N . ASN A 1 200 ? -14.678 -6.662 -14.800 1.00 84.75 200 ASN A N 1
ATOM 1587 C CA . ASN A 1 200 ? -14.112 -7.960 -15.155 1.00 84.75 200 ASN A CA 1
ATOM 1588 C C . ASN A 1 200 ? -12.680 -8.087 -14.618 1.00 84.75 200 ASN A C 1
ATOM 1590 O O . ASN A 1 200 ? -11.762 -7.454 -15.121 1.00 84.75 200 ASN A O 1
ATOM 1594 N N . MET A 1 201 ? -12.484 -8.964 -13.633 1.00 83.56 201 MET A N 1
ATOM 1595 C CA . MET A 1 201 ? -11.181 -9.183 -12.987 1.00 83.56 201 MET A CA 1
ATOM 1596 C C . MET A 1 201 ? -10.285 -10.205 -13.703 1.00 83.56 201 MET A C 1
ATOM 1598 O O . MET A 1 201 ? -9.192 -10.496 -13.224 1.00 83.56 201 MET A O 1
ATOM 1602 N N . SER A 1 202 ? -10.733 -10.775 -14.828 1.00 77.69 202 SER A N 1
ATOM 1603 C CA . SER A 1 202 ? -9.981 -11.814 -15.555 1.00 77.69 202 SER A CA 1
ATOM 1604 C C . SER A 1 202 ? -8.847 -11.249 -16.413 1.00 77.69 202 SER A C 1
ATOM 1606 O O . SER A 1 202 ? -7.955 -11.997 -16.806 1.00 77.69 202 SER A O 1
ATOM 1608 N N . TYR A 1 203 ? -8.877 -9.947 -16.709 1.00 65.38 203 TYR A N 1
ATOM 1609 C CA . TYR A 1 203 ? -7.882 -9.272 -17.538 1.00 65.38 203 TYR A CA 1
ATOM 1610 C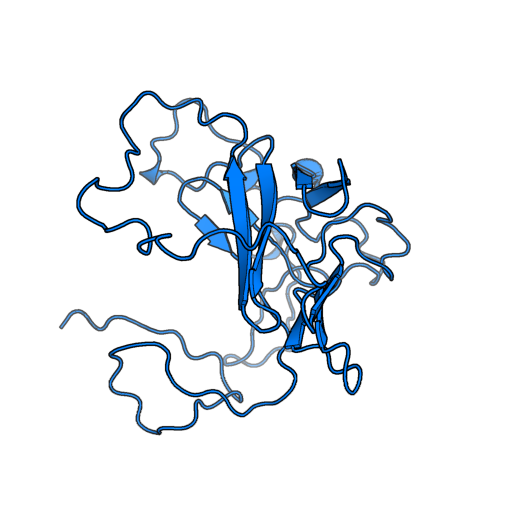 C . TYR A 1 203 ? -7.492 -7.927 -16.917 1.00 65.38 203 TYR A C 1
ATOM 1612 O O . TYR A 1 203 ? -8.344 -7.268 -16.323 1.00 65.38 203 TYR A O 1
ATOM 1620 N N . PRO A 1 204 ? -6.226 -7.493 -17.056 1.00 65.75 204 PRO A N 1
ATOM 1621 C CA . PRO A 1 204 ? -5.834 -6.146 -16.675 1.00 65.75 204 PRO A CA 1
ATOM 1622 C C . PRO A 1 204 ? -6.546 -5.142 -17.589 1.00 65.75 204 PRO A C 1
ATOM 1624 O O . PRO A 1 204 ? -6.178 -4.966 -18.750 1.00 65.75 204 PRO A O 1
ATOM 1627 N N . GLU A 1 205 ? -7.585 -4.488 -17.077 1.00 62.12 205 GLU A N 1
ATOM 1628 C CA . GLU A 1 205 ? -8.189 -3.353 -17.765 1.00 62.12 205 GLU A CA 1
ATOM 1629 C C . GLU A 1 205 ? -7.263 -2.141 -17.626 1.00 62.12 205 GLU A C 1
ATOM 1631 O O . GLU A 1 205 ? -7.040 -1.615 -16.536 1.00 62.12 205 GLU A O 1
ATOM 1636 N N . VAL A 1 206 ? -6.702 -1.689 -18.747 1.00 58.41 206 VAL A N 1
ATOM 1637 C CA . VAL A 1 206 ? -6.038 -0.388 -18.808 1.00 58.41 206 VAL A CA 1
ATOM 1638 C C . VAL A 1 206 ? -7.127 0.644 -19.069 1.00 58.41 206 VAL A C 1
ATOM 1640 O O . VAL A 1 206 ? -7.706 0.662 -20.155 1.00 58.41 206 VAL A O 1
ATOM 1643 N N . CYS A 1 207 ? -7.397 1.517 -18.097 1.00 53.53 207 CYS A N 1
ATOM 1644 C CA . CYS A 1 207 ? -8.210 2.713 -18.316 1.00 53.53 207 CYS A CA 1
ATOM 1645 C C . CYS A 1 207 ? -7.464 3.658 -19.270 1.00 53.53 207 CYS A C 1
ATOM 1647 O O . CYS A 1 207 ? -6.790 4.596 -18.847 1.00 53.53 207 CYS A O 1
ATOM 1649 N N . GLN A 1 208 ? -7.537 3.385 -20.570 1.00 45.03 208 GLN A N 1
ATOM 1650 C CA . GLN A 1 208 ? -7.066 4.306 -21.590 1.00 45.03 208 GLN A CA 1
ATOM 1651 C C . GLN A 1 208 ? -8.112 5.405 -21.745 1.00 45.03 208 GLN A C 1
ATOM 1653 O O . GLN A 1 208 ? -9.244 5.151 -22.157 1.00 45.03 208 GLN A O 1
ATOM 1658 N N . TYR A 1 209 ? -7.726 6.640 -21.433 1.00 42.84 209 TYR A N 1
ATOM 1659 C CA . TYR A 1 209 ? -8.440 7.796 -21.951 1.00 42.84 209 TYR A CA 1
ATOM 1660 C C . TYR A 1 209 ? -8.233 7.802 -23.466 1.00 42.84 209 TYR A C 1
ATOM 1662 O O . TYR A 1 209 ? -7.164 8.166 -23.954 1.00 42.84 209 TYR A O 1
ATOM 1670 N N . LEU A 1 210 ? -9.241 7.348 -24.210 1.00 34.75 210 LEU A N 1
ATOM 1671 C CA . LEU A 1 210 ? -9.328 7.609 -25.640 1.00 34.75 210 LEU A CA 1
ATOM 1672 C C . LEU A 1 210 ? -9.613 9.105 -25.792 1.00 34.75 210 LEU A C 1
ATOM 1674 O O . LEU A 1 210 ? -10.765 9.529 -25.796 1.00 34.75 210 LEU A O 1
ATOM 1678 N N . TYR A 1 211 ? -8.558 9.913 -25.860 1.00 35.41 211 TYR A N 1
ATOM 1679 C CA . TYR A 1 211 ? -8.667 11.236 -26.459 1.00 35.41 211 TYR A CA 1
ATOM 1680 C C . TYR A 1 211 ? -8.879 11.006 -27.959 1.00 35.41 211 TYR A C 1
ATOM 1682 O O . TYR A 1 211 ? -7.932 10.691 -28.679 1.00 35.41 211 TYR A O 1
ATOM 1690 N N . THR A 1 212 ? -10.141 11.038 -28.390 1.00 36.12 212 THR A N 1
ATOM 1691 C CA . THR A 1 212 ? -10.534 11.136 -29.804 1.00 36.12 212 THR A CA 1
ATOM 1692 C C . THR A 1 212 ? -10.337 12.549 -30.315 1.00 36.12 212 THR A C 1
ATOM 1694 O O . THR A 1 212 ? -10.708 13.471 -29.551 1.00 36.12 212 THR A O 1
#

Secondary structure (DSSP, 8-state):
--TGGGTEEE-TT--TTS--EEEPPTTSS-TT-S--EEEEE-SSSEEEEEE-GGGS-HHHH---TT--GGG--EE-S-EEEEEEEEETTEEEEEEEES---S-S-----TTS------S---TT-PPPSEEEEEE-SS-TT-TTBEEEEEEETTT--EEEE--TTS-EEEEETEEEE----SSS-----SS---SSSS--TTS---------